Protein 5TVI (pdb70)

Radius of gyration: 15.13 Å; Cα contacts (8 Å, |Δi|>4): 299; chains: 2; bounding box: 42×32×33 Å

Sequence (182 aa):
VTCGQVDANLAPCVPFLTQGGEPGAACCSGVKTLNGNAQSPDDRKTACNCIKAAANRYPNLKDDAAQSLPSKCGISLNVPISRTINCDTIAVTCGQVDANLAPCVPFLTQGGEPGAACCSGVKTLNGNAQSPDDRKTACNCIKAAANRYPNLKDDAAQSLPSKCGISLNVPISRTI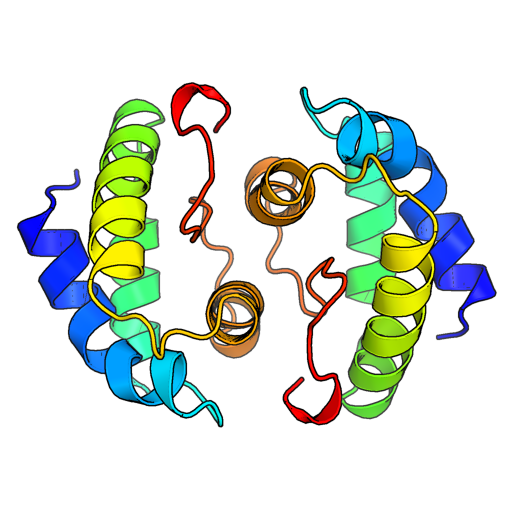NCDTIS

Nearest PDB structures (foldseek):
  5tvi-assembly1_V  TM=1.011E+00  e=2.498E-16  Solanum melongena
  6iwm-assembly1_A  TM=9.828E-01  e=3.943E-14  Solanum melongena
  7ksb-assembly1_A  TM=9.740E-01  e=1.309E-09  Actinidia chinensis var. chinensis
  2alg-assembly2_B  TM=9.467E-01  e=3.278E-08  Prunus persica
  6frr-assembly1_A  TM=9.372E-01  e=3.095E-08  Artemisia vulgaris

Foldseek 3Di:
DALVLLCVLQVQQVCCQQPNDARDDSNLRSQVVLQVQCPDLVSQLNSLVSLLVVQVVDPRGDVVSQVCHCVRSVHDRSHGRDNDDDSVVD/DDALVLLCVLCVQVVCCQQPNDARDPSNLVSQVVLQVQQDDLVSQLNSQVSLLVVQVPDPSGDLVSQVCHQVSSVHDRQHHRDVDDDSVPGD

B-factor: mean 32.96, std 12.72, range [12.63, 85.88]

Secondary structure (DSSP, 8-state):
--HHHHHHHHGGGHHHHHH-S---HHHHHHHHHHHHH--SHHHHHHHHHHHHHHHTT-TT--HHHHHHHHHHHT---SS---SS--GGG-/---HHHHHHHHGGGHHHHHH-S---HHHHHHHHHHHHH--SHHHHHHHHHHHHHHHHT-TT--HHHHHHHHHHHT---SS---SS--GGG--

Solvent-accessible surface area: 7953 Å² total; per-residue (Å²): 55,77,61,50,100,1,43,70,22,10,56,53,0,44,73,7,10,32,140,27,54,106,16,40,90,65,1,19,63,10,0,113,66,2,25,53,69,2,86,39,91,96,42,66,89,52,0,0,76,4,2,58,56,13,4,86,126,63,137,42,13,96,52,41,7,4,18,3,0,28,25,33,14,56,18,28,6,40,0,6,9,6,68,102,1,84,5,117,48,26,88,13,78,65,49,70,0,42,69,30,12,53,56,0,56,76,9,10,24,144,14,44,122,18,43,92,62,1,26,69,5,0,130,57,1,29,42,34,0,133,42,77,103,25,37,78,56,0,1,78,5,2,54,58,16,5,86,120,94,120,87,25,70,48,20,7,2,27,2,0,21,18,58,28,64,13,50,7,40,3,6,10,4,80,99,0,76,5,113,67,11,60

Structure (mmCIF, N/CA/C/O backbone):
data_5TVI
#
_entry.id   5TVI
#
_cell.length_a   87.480
_cell.length_b   87.480
_cell.length_c   49.670
_cell.angle_alpha   90.00
_cell.angle_beta   90.00
_cell.angle_gamma   120.00
#
_symmetry.space_group_name_H-M   'P 61'
#
loop_
_entity.id
_entity.type
_entity.pdbx_description
1 polymer 'non specific lipid transfer protein'
2 non-polymer GLYCEROL
3 non-polymer 'MYRISTIC ACID'
4 non-polymer octacosan-1-ol
5 water water
#
loop_
_atom_site.group_PDB
_atom_site.id
_atom_site.type_symbol
_atom_site.label_atom_id
_atom_site.label_alt_id
_atom_site.label_comp_id
_atom_site.label_asym_id
_atom_site.label_entity_id
_atom_site.label_seq_id
_atom_site.pdbx_PDB_ins_code
_atom_site.Cartn_x
_atom_site.Cartn_y
_atom_site.Cartn_z
_atom_site.occupancy
_atom_site.B_iso_or_equiv
_atom_site.auth_seq_id
_atom_site.auth_comp_id
_atom_site.auth_asym_id
_atom_site.auth_atom_id
_atom_site.pdbx_PDB_model_num
ATOM 1 N N . VAL A 1 2 ? 83.788 46.003 0.258 1.00 39.87 2 VAL V N 1
ATOM 2 C CA . VAL A 1 2 ? 83.973 44.822 -0.580 1.00 37.63 2 VAL V CA 1
ATOM 3 C C . VAL A 1 2 ? 82.665 44.040 -0.693 1.00 31.95 2 VAL V C 1
ATOM 4 O O . VAL A 1 2 ? 82.015 43.784 0.317 1.00 36.41 2 VAL V O 1
ATOM 8 N N . THR A 1 3 ? 82.275 43.698 -1.918 1.00 29.56 3 THR V N 1
ATOM 9 C CA . THR A 1 3 ? 81.178 42.754 -2.155 1.00 26.51 3 THR V CA 1
ATOM 10 C C . THR A 1 3 ? 81.666 41.681 -3.117 1.00 26.63 3 THR V C 1
ATOM 11 O O . THR A 1 3 ? 82.667 41.879 -3.818 1.00 21.70 3 THR V O 1
ATOM 15 N N . CYS A 1 4 ? 80.970 40.547 -3.180 1.00 21.66 4 CYS V N 1
ATOM 16 C CA . CYS A 1 4 ? 81.397 39.487 -4.097 1.00 20.69 4 CYS V CA 1
ATOM 17 C C . CYS A 1 4 ? 81.257 39.941 -5.542 1.00 22.12 4 CYS V C 1
ATOM 18 O O . CYS A 1 4 ? 82.031 39.514 -6.405 1.00 21.51 4 CYS V O 1
ATOM 21 N N . GLY A 1 5 ? 80.275 40.799 -5.824 1.00 22.99 5 GLY V N 1
ATOM 22 C CA . GLY A 1 5 ? 80.112 41.317 -7.181 1.00 23.03 5 GLY V CA 1
ATOM 23 C C . GLY A 1 5 ? 81.321 42.129 -7.623 1.00 26.12 5 GLY V C 1
ATOM 24 O O . GLY A 1 5 ? 81.815 41.999 -8.767 1.00 28.75 5 GLY V O 1
ATOM 25 N N . GLN A 1 6 ? 81.826 42.959 -6.719 1.00 22.27 6 GLN V N 1
ATOM 26 C CA . GLN A 1 6 ? 83.048 43.720 -7.014 1.00 29.80 6 GLN V CA 1
ATOM 27 C C . GLN A 1 6 ? 84.292 42.816 -7.173 1.00 29.01 6 GLN V C 1
ATOM 28 O O . GLN A 1 6 ? 85.165 43.067 -8.021 1.00 25.84 6 GLN V O 1
ATOM 34 N N . VAL A 1 7 ? 84.367 41.760 -6.369 1.00 24.82 7 VAL V N 1
ATOM 35 C CA . VAL A 1 7 ? 85.449 40.797 -6.508 1.00 25.11 7 VAL V CA 1
ATOM 36 C C . VAL A 1 7 ? 85.363 40.112 -7.861 1.00 22.74 7 VAL V C 1
ATOM 37 O O . VAL A 1 7 ? 86.376 39.939 -8.561 1.00 25.25 7 VAL V O 1
ATOM 41 N N . ASP A 1 8 ? 84.149 39.732 -8.257 1.00 19.44 8 ASP V N 1
ATOM 42 C CA . ASP A 1 8 ? 83.959 39.080 -9.549 1.00 22.66 8 ASP V CA 1
ATOM 43 C C . ASP A 1 8 ? 84.366 39.984 -10.699 1.00 26.25 8 ASP V C 1
ATOM 44 O O . ASP A 1 8 ? 84.978 39.524 -11.689 1.00 26.41 8 ASP V O 1
ATOM 49 N N . ALA A 1 9 ? 84.017 41.264 -10.570 1.00 25.15 9 ALA V N 1
ATOM 50 C CA . ALA A 1 9 ? 84.342 42.244 -11.606 1.00 27.98 9 ALA V CA 1
ATOM 51 C C . ALA A 1 9 ? 85.854 42.436 -11.714 1.00 30.42 9 ALA V C 1
ATOM 52 O O . ALA A 1 9 ? 86.410 42.503 -12.830 1.00 26.51 9 ALA V O 1
ATOM 54 N N . ASN A 1 10 ? 86.518 42.518 -10.560 1.00 28.97 10 ASN V N 1
ATOM 55 C CA . ASN A 1 10 ? 87.973 42.696 -10.517 1.00 30.94 10 ASN V CA 1
ATOM 56 C C . ASN A 1 10 ? 88.711 41.495 -11.094 1.00 33.50 10 ASN V C 1
ATOM 57 O O . ASN A 1 10 ? 89.721 41.629 -11.804 1.00 30.81 10 ASN V O 1
ATOM 62 N N . LEU A 1 11 ? 88.217 40.302 -10.785 1.00 26.10 11 LEU V N 1
ATOM 63 C CA . LEU A 1 11 ? 88.934 39.090 -11.160 1.00 29.08 11 LEU V CA 1
ATOM 64 C C . LEU A 1 11 ? 88.528 38.503 -12.511 1.00 28.42 11 LEU V C 1
ATOM 65 O O . LEU A 1 11 ? 89.197 37.606 -13.016 1.00 24.68 11 LEU V O 1
ATOM 70 N N . ALA A 1 12 ? 87.449 39.018 -13.102 1.00 24.96 12 ALA V N 1
ATOM 71 C CA . ALA A 1 12 ? 86.983 38.516 -14.396 1.00 25.59 12 ALA V CA 1
ATOM 72 C C . ALA A 1 12 ? 88.078 38.412 -15.480 1.00 25.46 12 ALA V C 1
ATOM 73 O O . ALA A 1 12 ? 88.185 37.384 -16.160 1.00 25.35 12 ALA V O 1
ATOM 75 N N . PRO A 1 13 ? 88.891 39.473 -15.656 1.00 26.66 13 PRO V N 1
ATOM 76 C CA . PRO A 1 13 ? 89.908 39.331 -16.708 1.00 28.50 13 PRO V CA 1
ATOM 77 C C . PRO A 1 13 ? 91.006 38.316 -16.352 1.00 28.75 13 PRO V C 1
ATOM 78 O O . PRO A 1 13 ? 91.828 38.009 -17.215 1.00 26.61 13 PRO V O 1
ATOM 82 N N . CYS A 1 14 ? 91.020 37.807 -15.119 1.00 26.18 14 CYS V N 1
ATOM 83 C CA . CYS A 1 14 ? 92.003 36.797 -14.718 1.00 24.84 14 CYS V CA 1
ATOM 84 C C . CYS A 1 14 ? 91.541 35.384 -15.044 1.00 25.42 14 CYS V C 1
ATOM 85 O O . CYS A 1 14 ? 92.324 34.443 -14.979 1.00 26.11 14 CYS V O 1
ATOM 88 N N . VAL A 1 15 ? 90.263 35.226 -15.382 1.00 25.12 15 VAL V N 1
ATOM 89 C CA . VAL A 1 15 ? 89.712 33.882 -15.608 1.00 26.25 15 VAL V CA 1
ATOM 90 C C . VAL A 1 15 ? 90.459 33.034 -16.677 1.00 26.91 15 VAL V C 1
ATOM 91 O O . VAL A 1 15 ? 90.692 31.829 -16.472 1.00 30.77 15 VAL V O 1
ATOM 95 N N . PRO A 1 16 ? 90.849 33.642 -17.814 1.00 30.29 16 PRO V N 1
ATOM 96 C CA . PRO A 1 16 ? 91.595 32.803 -18.771 1.00 32.32 16 PRO V CA 1
ATOM 97 C C . PRO A 1 16 ? 92.933 32.312 -18.208 1.00 29.03 16 PRO V C 1
ATOM 98 O O . PRO A 1 16 ? 93.260 31.130 -18.338 1.00 30.51 16 PRO V O 1
ATOM 102 N N . PHE A 1 17 ? 93.672 33.194 -17.553 1.00 26.18 17 PHE V N 1
ATOM 103 C CA . PHE A 1 17 ? 94.942 32.790 -16.939 1.00 25.98 17 PHE V CA 1
ATOM 104 C C . PHE A 1 17 ? 94.713 31.756 -15.854 1.00 30.20 17 PHE V C 1
ATOM 105 O O . PHE A 1 17 ? 95.426 30.756 -15.770 1.00 26.98 17 PHE V O 1
ATOM 113 N N . LEU A 1 18 ? 93.707 31.998 -15.018 1.00 29.62 18 LEU V N 1
ATOM 114 C CA . LEU A 1 18 ? 93.419 31.085 -13.915 1.00 33.27 18 LEU V CA 1
ATOM 115 C C . LEU A 1 18 ? 92.921 29.717 -14.401 1.00 35.00 18 LEU V C 1
ATOM 116 O O . LEU A 1 18 ? 93.073 28.709 -13.703 1.00 36.53 18 LEU V O 1
ATOM 121 N N . THR A 1 19 ? 92.344 29.672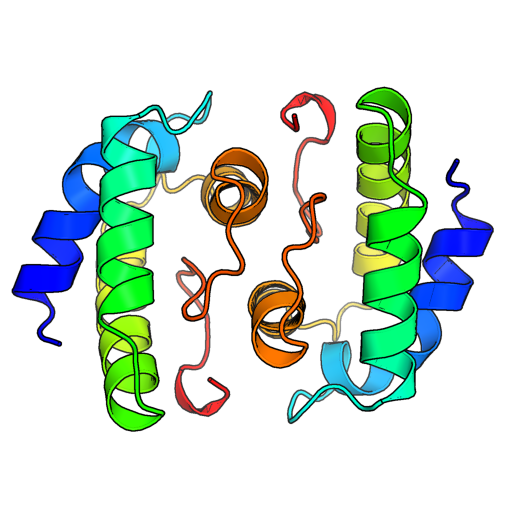 -15.598 1.00 35.42 19 THR V N 1
ATOM 122 C CA . THR A 1 19 ? 91.836 28.407 -16.114 1.00 41.37 19 THR V CA 1
ATOM 123 C C . THR A 1 19 ? 92.715 27.769 -17.201 1.00 51.14 19 THR V C 1
ATOM 124 O O . THR A 1 19 ? 92.603 26.570 -17.469 1.00 55.23 19 THR V O 1
ATOM 128 N N . GLN A 1 20 ? 93.592 28.556 -17.818 1.00 47.18 20 GLN V N 1
ATOM 129 C CA . GLN A 1 20 ? 94.399 28.044 -18.923 1.00 48.78 20 GLN V CA 1
ATOM 130 C C . GLN A 1 20 ? 95.912 28.191 -18.713 1.00 49.74 20 GLN V C 1
ATOM 131 O O . GLN A 1 20 ? 96.700 27.730 -19.541 1.00 46.79 20 GLN V O 1
ATOM 137 N N . GLY A 1 21 ? 96.318 28.830 -17.618 1.00 46.29 21 GLY V N 1
ATOM 138 C CA . GLY A 1 21 ? 97.726 29.117 -17.387 1.00 38.72 21 GLY V CA 1
ATOM 139 C C . GLY A 1 21 ? 98.265 30.179 -18.331 1.00 35.50 21 GLY V C 1
ATOM 140 O O . GLY A 1 21 ? 97.497 30.888 -18.977 1.00 30.83 21 GLY V O 1
ATOM 141 N N . GLY A 1 22 ? 99.588 30.292 -18.425 1.00 30.35 22 GLY V N 1
ATOM 142 C CA . GLY A 1 22 ? 100.185 31.315 -19.265 1.00 31.83 22 GLY V CA 1
ATOM 143 C C . GLY A 1 22 ? 100.662 32.460 -18.400 1.00 26.09 22 GLY V C 1
ATOM 144 O O . GLY A 1 22 ? 101.308 32.233 -17.390 1.00 25.41 22 GLY V O 1
ATOM 145 N N . GLU A 1 23 ? 100.306 33.685 -18.775 1.00 23.62 23 GLU V N 1
ATOM 146 C CA . GLU A 1 23 ? 100.578 34.851 -17.941 1.00 19.18 23 GLU V CA 1
ATOM 147 C C . GLU A 1 23 ? 99.265 35.586 -17.650 1.00 19.16 23 GLU V C 1
ATOM 148 O O . GLU A 1 23 ? 98.310 35.508 -18.419 1.00 23.29 23 GLU V O 1
ATOM 154 N N . PRO A 1 24 ? 99.235 36.350 -16.555 1.00 21.27 24 PRO V N 1
ATOM 155 C CA . PRO A 1 24 ? 97.956 36.985 -16.192 1.00 21.23 24 PRO V CA 1
ATOM 156 C C . PRO A 1 24 ? 97.533 38.060 -17.196 1.00 29.30 24 PRO V C 1
ATOM 157 O O . PRO A 1 24 ? 96.351 38.164 -17.569 1.00 28.70 24 PRO V O 1
ATOM 161 N N . GLY A 1 25 ? 98.495 38.860 -17.632 1.00 24.58 25 GLY V N 1
ATOM 162 C CA . GLY A 1 25 ? 98.183 39.983 -18.505 1.00 24.20 25 GLY V CA 1
ATOM 163 C C . GLY A 1 25 ? 97.852 41.240 -17.706 1.00 29.32 25 GLY V C 1
ATOM 164 O O . GLY A 1 25 ? 97.539 41.181 -16.499 1.00 26.50 25 GLY V O 1
ATOM 165 N N . ALA A 1 26 ? 97.900 42.373 -18.399 1.00 29.07 26 ALA V N 1
ATOM 166 C CA . ALA A 1 26 ? 97.734 43.697 -17.810 1.00 33.67 26 ALA V CA 1
ATOM 167 C C . ALA A 1 26 ? 96.383 43.889 -17.116 1.00 27.55 26 ALA V C 1
ATOM 168 O O . ALA A 1 26 ? 96.320 44.415 -16.008 1.00 25.16 26 ALA V O 1
ATOM 170 N N . ALA A 1 27 ? 95.314 43.477 -17.786 1.00 25.41 27 ALA V N 1
ATOM 171 C CA . ALA A 1 27 ? 93.968 43.689 -17.281 1.00 30.13 27 ALA V CA 1
ATOM 172 C C . ALA A 1 27 ? 93.755 42.883 -16.008 1.00 28.32 27 ALA V C 1
ATOM 173 O O . ALA A 1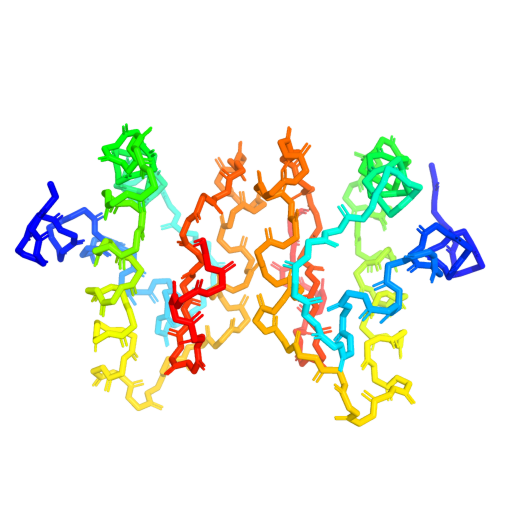 27 ? 93.177 43.375 -15.038 1.00 27.44 27 ALA V O 1
ATOM 175 N N . CYS A 1 28 ? 94.211 41.636 -16.013 1.00 23.85 28 CYS V N 1
ATOM 176 C CA . CYS A 1 28 ? 94.123 40.811 -14.804 1.00 27.63 28 CYS V CA 1
ATOM 177 C C . CYS A 1 28 ? 94.931 41.416 -13.641 1.00 25.92 28 CYS V C 1
ATOM 178 O O . CYS A 1 28 ? 94.432 41.552 -12.536 1.00 23.37 28 CYS V O 1
ATOM 181 N N . CYS A 1 29 ? 96.181 41.792 -13.889 1.00 20.22 29 CYS V N 1
ATOM 182 C CA . CYS A 1 29 ? 97.006 42.372 -12.830 1.00 17.42 29 CYS V CA 1
ATOM 183 C C . CYS A 1 29 ? 96.380 43.647 -12.270 1.00 23.75 29 CYS V C 1
ATOM 184 O O . CYS A 1 29 ? 96.424 43.911 -11.063 1.00 24.59 29 CYS V O 1
ATOM 187 N N . SER A 1 30 ? 95.815 44.445 -13.159 1.00 24.82 30 SER V N 1
ATOM 188 C CA . SER A 1 30 ? 95.111 45.652 -12.734 1.00 29.31 30 SER V CA 1
ATOM 189 C C . SER A 1 30 ? 93.911 45.305 -11.844 1.00 23.93 30 SER V C 1
ATOM 190 O O . SER A 1 30 ? 93.677 45.949 -10.799 1.00 22.64 30 SER V O 1
ATOM 193 N N . GLY A 1 31 ? 93.161 44.285 -12.257 1.00 24.71 31 GLY V N 1
ATOM 194 C CA . GLY A 1 31 ? 92.007 43.844 -11.493 1.00 23.15 31 GLY V CA 1
ATOM 195 C C . GLY A 1 31 ? 92.405 43.401 -10.099 1.00 26.77 31 GLY V C 1
ATOM 196 O O . GLY A 1 31 ? 91.750 43.749 -9.095 1.00 25.49 31 GLY V O 1
ATOM 197 N N . VAL A 1 32 ? 93.499 42.643 -10.022 1.00 24.02 32 VAL V N 1
ATOM 198 C CA . VAL A 1 32 ? 93.935 42.146 -8.730 1.00 24.78 32 VAL V CA 1
ATOM 199 C C . VAL A 1 32 ? 94.470 43.277 -7.862 1.00 24.99 32 VAL V C 1
ATOM 200 O O . VAL A 1 32 ? 94.241 43.290 -6.654 1.00 25.52 32 VAL V O 1
ATOM 204 N N . LYS A 1 33 ? 95.171 44.237 -8.456 1.00 23.81 33 LYS V N 1
ATOM 205 C CA . LYS A 1 33 ? 95.652 45.358 -7.647 1.00 22.62 33 LYS V CA 1
ATOM 206 C C . LYS A 1 33 ? 94.486 46.182 -7.083 1.00 26.75 33 LYS V C 1
ATOM 207 O O . LYS A 1 33 ? 94.578 46.721 -5.980 1.00 29.40 33 LYS V O 1
ATOM 213 N N . THR A 1 34 ? 93.413 46.312 -7.860 1.00 26.31 34 THR V N 1
ATOM 214 C CA . THR A 1 34 ? 92.225 47.023 -7.370 1.00 28.10 34 THR V CA 1
ATOM 215 C C . THR A 1 34 ? 91.615 46.276 -6.197 1.00 29.08 34 THR V C 1
ATOM 216 O O . THR A 1 34 ? 91.294 46.867 -5.154 1.00 31.27 34 THR V O 1
ATOM 220 N N . LEU A 1 35 ? 91.448 44.972 -6.373 1.00 27.51 35 LEU V N 1
ATOM 221 C CA . LEU A 1 35 ? 90.921 44.140 -5.295 1.00 28.83 35 LEU V CA 1
ATOM 222 C C . LEU A 1 35 ? 91.777 44.280 -4.034 1.00 30.77 35 LEU V C 1
ATOM 223 O O . LEU A 1 35 ? 91.280 44.490 -2.919 1.00 27.61 35 LEU V O 1
ATOM 228 N N . ASN A 1 36 ? 93.083 44.184 -4.230 1.00 26.69 36 ASN V N 1
ATOM 229 C CA . ASN A 1 36 ? 94.032 44.189 -3.127 1.00 33.77 36 ASN V CA 1
ATOM 230 C C . ASN A 1 36 ? 93.973 45.535 -2.426 1.00 35.14 36 ASN V C 1
ATOM 231 O O . ASN A 1 36 ? 94.121 45.624 -1.203 1.00 36.12 36 ASN V O 1
ATOM 236 N N . GLY A 1 37 ? 93.739 46.575 -3.223 1.00 34.69 37 GLY V N 1
ATOM 237 C CA . GLY A 1 37 ? 93.575 47.920 -2.721 1.00 43.13 37 GLY V CA 1
ATOM 238 C C . GLY A 1 37 ? 92.308 48.056 -1.902 1.00 51.24 37 GLY V C 1
ATOM 239 O O . GLY A 1 37 ? 92.285 48.782 -0.906 1.00 55.30 37 GLY V O 1
ATOM 240 N N . ASN A 1 38 ? 91.262 47.338 -2.313 1.00 51.64 38 ASN V N 1
ATOM 241 C CA . ASN A 1 38 ? 89.953 47.423 -1.667 1.00 49.38 38 ASN V CA 1
ATOM 242 C C . ASN A 1 38 ? 89.807 46.515 -0.457 1.00 52.06 38 ASN V C 1
ATOM 243 O O . ASN A 1 38 ? 88.815 46.600 0.264 1.00 61.26 38 ASN V O 1
ATOM 248 N N . ALA A 1 39 ? 90.775 45.631 -0.243 1.00 43.85 39 ALA V N 1
ATOM 249 C CA . ALA A 1 39 ? 90.753 44.769 0.927 1.00 45.16 39 ALA V CA 1
ATOM 250 C C . ALA A 1 39 ? 91.585 45.429 2.025 1.00 50.21 39 ALA V C 1
ATOM 251 O O . ALA A 1 39 ? 92.599 44.895 2.457 1.00 52.92 39 ALA V O 1
ATOM 253 N N . GLN A 1 40 ? 91.144 46.599 2.473 1.00 56.37 40 GLN V N 1
ATOM 254 C CA . GLN A 1 40 ? 91.975 47.451 3.322 1.00 60.47 40 GLN V CA 1
ATOM 255 C C . GLN A 1 40 ? 91.902 47.157 4.827 1.00 57.60 40 GLN V C 1
ATOM 256 O O . GLN A 1 40 ? 92.777 47.571 5.582 1.00 61.65 40 GLN V O 1
ATOM 258 N N . SER A 1 41 ? 90.864 46.453 5.261 1.00 48.26 41 SER V N 1
ATOM 259 C CA . SER A 1 41 ? 90.672 46.177 6.677 1.00 40.53 41 SER V CA 1
ATOM 260 C C . SER A 1 41 ? 90.637 44.664 6.862 1.00 39.47 41 SER V C 1
ATOM 261 O O . SER A 1 41 ? 90.513 43.936 5.880 1.00 38.27 41 SER V O 1
ATOM 264 N N . PRO A 1 42 ? 90.765 44.179 8.114 1.00 37.38 42 PRO V N 1
ATOM 265 C CA . PRO A 1 42 ? 90.635 42.736 8.344 1.00 28.21 42 PRO V CA 1
ATOM 266 C C . PRO A 1 42 ? 89.263 42.233 7.860 1.00 24.57 42 PRO V C 1
ATOM 267 O O . PRO A 1 42 ? 89.173 41.173 7.237 1.00 30.96 42 PRO V O 1
ATOM 271 N N . ASP A 1 43 ? 88.216 42.995 8.134 1.00 26.80 43 ASP V N 1
ATOM 272 C CA . ASP A 1 43 ? 86.866 42.629 7.666 1.00 26.29 43 ASP V CA 1
ATOM 273 C C . ASP A 1 43 ? 86.789 42.585 6.116 1.00 25.31 43 ASP V C 1
ATOM 274 O O . ASP A 1 43 ? 86.255 41.634 5.519 1.00 24.50 43 ASP V O 1
ATOM 279 N N . ASP A 1 44 ? 87.310 43.625 5.465 1.00 21.91 44 ASP V N 1
ATOM 280 C CA . ASP A 1 44 ? 87.322 43.654 4.000 1.00 24.02 44 ASP V CA 1
ATOM 281 C C . ASP A 1 44 ? 88.088 42.444 3.477 1.00 25.26 44 ASP V C 1
ATOM 282 O O . ASP A 1 44 ? 87.705 41.845 2.465 1.00 22.51 44 ASP V O 1
ATOM 287 N N . ARG A 1 45 ? 89.180 42.082 4.153 1.00 21.09 45 ARG V N 1
ATOM 288 C CA . ARG A 1 45 ? 90.017 40.976 3.661 1.00 27.68 45 ARG V CA 1
ATOM 289 C C . ARG A 1 45 ? 89.317 39.641 3.822 1.00 23.95 45 ARG V C 1
ATOM 290 O O . ARG A 1 45 ? 89.399 38.789 2.945 1.00 26.17 45 ARG V O 1
ATOM 298 N N . LYS A 1 46 ? 88.639 39.454 4.949 1.00 23.25 46 LYS V N 1
ATOM 299 C CA . LYS A 1 46 ? 87.927 38.205 5.219 1.00 22.55 46 LYS V CA 1
ATOM 300 C C . LYS A 1 46 ? 86.783 38.042 4.213 1.00 19.41 46 LYS V C 1
ATOM 301 O O . LYS A 1 46 ? 86.517 36.940 3.703 1.00 23.42 46 LYS V O 1
ATOM 307 N N . THR A 1 47 ? 86.116 39.162 3.949 1.00 21.15 47 THR V N 1
ATOM 308 C CA . THR A 1 47 ? 84.977 39.180 3.035 1.00 24.22 47 THR V CA 1
ATOM 309 C C . THR A 1 47 ? 85.472 38.852 1.621 1.00 23.57 47 THR V C 1
ATOM 310 O O . THR A 1 47 ? 84.951 37.930 0.958 1.00 20.81 47 THR V O 1
ATOM 314 N N . ALA A 1 48 ? 86.494 39.588 1.170 1.00 18.81 48 ALA V N 1
ATOM 315 C CA . ALA A 1 48 ? 87.081 39.323 -0.149 1.00 21.27 48 ALA V CA 1
ATOM 316 C C . ALA A 1 48 ? 87.546 37.882 -0.252 1.00 19.28 48 ALA V C 1
ATOM 317 O O . ALA A 1 48 ? 87.345 37.240 -1.275 1.00 22.83 48 ALA V O 1
ATOM 319 N N . CYS A 1 49 ? 88.184 37.381 0.794 1.00 17.37 49 CYS V N 1
ATOM 320 C CA . CYS A 1 49 ? 88.674 35.997 0.795 1.00 19.12 49 CYS V CA 1
ATOM 321 C C . CYS A 1 49 ? 87.512 35.039 0.516 1.00 21.12 49 CYS V C 1
ATOM 322 O O . CYS A 1 49 ? 87.618 34.144 -0.335 1.00 20.08 49 CYS V O 1
ATOM 325 N N . ASN A 1 50 ? 86.396 35.234 1.216 1.00 17.37 50 ASN V N 1
ATOM 326 C CA . ASN A 1 50 ? 85.280 34.316 1.014 1.00 16.49 50 ASN V CA 1
ATOM 327 C C . ASN A 1 50 ? 84.675 34.402 -0.391 1.00 19.84 50 ASN V C 1
ATOM 328 O O . ASN A 1 50 ? 84.276 33.378 -0.994 1.00 20.00 50 ASN V O 1
ATOM 333 N N . CYS A 1 51 ? 84.627 35.616 -0.927 1.00 16.44 51 CYS V N 1
ATOM 334 C CA . CYS A 1 51 ? 84.112 35.787 -2.281 1.00 19.27 51 CYS V CA 1
ATOM 335 C C . CYS A 1 51 ? 85.068 35.164 -3.307 1.00 20.89 51 CYS V C 1
ATOM 336 O O . CYS A 1 51 ? 84.642 34.594 -4.317 1.00 18.51 51 CYS V O 1
ATOM 339 N N . ILE A 1 52 ? 86.368 35.290 -3.063 1.00 18.95 52 ILE V N 1
ATOM 340 C CA . ILE A 1 52 ? 87.365 34.733 -3.999 1.00 19.26 52 ILE V CA 1
ATOM 341 C C . ILE A 1 52 ? 87.327 33.213 -3.974 1.00 19.44 52 ILE V C 1
ATOM 342 O O . ILE A 1 52 ? 87.433 32.552 -4.999 1.00 20.84 52 ILE V O 1
ATOM 347 N N . LYS A 1 53 ? 87.145 32.660 -2.788 1.00 18.03 53 LYS V N 1
ATOM 348 C CA . LYS A 1 53 ? 87.020 31.210 -2.636 1.00 21.39 53 LYS V CA 1
ATOM 349 C C . LYS A 1 53 ? 85.788 30.681 -3.392 1.00 22.36 53 LYS V C 1
ATOM 350 O O . LYS A 1 53 ? 85.860 29.648 -4.085 1.00 21.76 53 LYS V O 1
ATOM 356 N N . ALA A 1 54 ? 84.656 31.380 -3.251 1.00 23.45 54 ALA V N 1
ATOM 357 C CA . ALA A 1 54 ? 83.468 31.058 -4.063 1.00 23.37 54 ALA V CA 1
ATOM 358 C C . ALA A 1 54 ? 83.796 31.054 -5.581 1.00 21.76 54 ALA V C 1
ATOM 359 O O . ALA A 1 54 ? 83.535 30.069 -6.351 1.00 24.13 54 ALA V O 1
ATOM 361 N N . ALA A 1 55 ? 84.414 32.155 -6.009 1.00 20.04 55 ALA V N 1
ATOM 362 C CA . ALA A 1 55 ? 84.767 32.290 -7.423 1.00 20.42 55 ALA V CA 1
ATOM 363 C C . ALA A 1 55 ? 85.689 31.157 -7.877 1.00 25.00 55 ALA V C 1
ATOM 364 O O . ALA A 1 55 ? 85.524 30.603 -8.982 1.00 23.08 55 ALA V O 1
ATOM 366 N N . ALA A 1 56 ? 86.666 30.817 -7.038 1.00 24.37 56 ALA V N 1
ATOM 367 C CA . ALA A 1 56 ? 87.654 29.801 -7.408 1.00 26.86 56 ALA V CA 1
ATOM 368 C C . ALA A 1 56 ? 86.936 28.466 -7.553 1.00 30.39 56 ALA V C 1
ATOM 369 O O . ALA A 1 56 ? 87.309 27.635 -8.386 1.00 27.14 56 ALA V O 1
ATOM 371 N N . ASN A 1 57 ? 85.889 28.268 -6.757 1.00 25.17 57 ASN V N 1
ATOM 372 C CA . ASN A 1 57 ? 85.179 26.987 -6.800 1.00 26.02 57 ASN V CA 1
ATOM 373 C C . ASN A 1 57 ? 84.159 26.878 -7.938 1.00 26.90 57 ASN V C 1
ATOM 374 O O . ASN A 1 57 ? 83.486 25.853 -8.078 1.00 33.38 57 ASN V O 1
ATOM 379 N N . ARG A 1 58 ? 84.014 27.938 -8.726 1.00 22.05 58 ARG V N 1
ATOM 380 C CA . ARG A 1 58 ? 83.242 27.805 -9.971 1.00 26.32 58 ARG V CA 1
ATOM 381 C C . ARG A 1 58 ? 83.881 26.888 -11.044 1.00 40.12 58 ARG V C 1
ATOM 382 O O . ARG A 1 58 ? 83.171 26.259 -11.831 1.00 41.50 58 ARG V O 1
ATOM 390 N N . TYR A 1 59 ? 85.211 26.842 -11.092 1.00 34.68 59 TYR V N 1
ATOM 391 C CA . TYR A 1 59 ? 85.924 26.240 -12.229 1.00 42.02 59 TYR V CA 1
ATOM 392 C C . TYR A 1 59 ? 86.568 24.904 -11.899 1.00 47.51 59 TYR V C 1
ATOM 393 O O . TYR A 1 59 ? 87.571 24.852 -11.179 1.00 44.11 59 TYR V O 1
ATOM 402 N N . PRO A 1 60 ? 85.993 23.815 -12.439 1.00 60.75 60 PRO V N 1
ATOM 403 C CA . PRO A 1 60 ? 86.544 22.470 -12.252 1.00 64.22 60 PRO V CA 1
ATOM 404 C C . PRO A 1 60 ? 87.933 22.391 -12.861 1.00 61.77 60 PRO V C 1
ATOM 405 O O . PRO A 1 60 ? 88.749 21.567 -12.451 1.00 64.99 60 PRO V O 1
ATOM 409 N N . ASN A 1 61 ? 88.198 23.262 -13.827 1.00 57.06 61 ASN V N 1
ATOM 410 C CA . ASN A 1 61 ? 89.493 23.298 -14.478 1.00 55.83 61 ASN V CA 1
ATOM 411 C C . ASN A 1 61 ? 90.420 24.383 -13.957 1.00 51.35 61 ASN V C 1
ATOM 412 O O . ASN A 1 61 ? 91.347 24.775 -14.662 1.00 48.12 61 ASN V O 1
ATOM 413 N N . LEU A 1 62 ? 90.177 24.877 -12.741 1.00 46.93 62 LEU V N 1
ATOM 414 C CA . LEU A 1 62 ? 91.051 25.894 -12.165 1.00 44.86 62 LEU V CA 1
ATOM 415 C C . LEU A 1 62 ? 92.480 25.375 -12.090 1.00 39.34 62 LEU V C 1
ATOM 416 O O . LEU A 1 62 ? 92.703 24.241 -11.676 1.00 41.34 62 LEU V O 1
ATOM 421 N N . LYS A 1 63 ? 93.440 26.205 -12.492 1.00 37.39 63 LYS V N 1
ATOM 422 C CA . LYS A 1 63 ? 94.854 25.851 -12.391 1.00 36.09 63 LYS V CA 1
ATOM 423 C C . LYS A 1 63 ? 95.388 26.441 -11.090 1.00 36.22 63 LYS V C 1
ATOM 424 O O . LYS A 1 63 ? 95.650 27.646 -11.002 1.00 33.69 63 LYS V O 1
ATOM 430 N N . ASP A 1 64 ? 95.515 25.603 -10.067 1.00 41.19 64 ASP V N 1
ATOM 431 C CA . ASP A 1 64 ? 95.956 26.084 -8.761 1.00 44.18 64 ASP V CA 1
ATOM 432 C C . ASP A 1 64 ? 97.327 26.744 -8.830 1.00 38.73 64 ASP V C 1
ATOM 433 O O . ASP A 1 64 ? 97.597 27.679 -8.083 1.00 37.86 64 ASP V O 1
ATOM 438 N N . ASP A 1 65 ? 98.184 26.275 -9.727 1.00 37.41 65 ASP V N 1
ATOM 439 C CA . ASP A 1 65 ? 99.501 26.891 -9.825 1.00 43.68 65 ASP V CA 1
ATOM 440 C C . ASP A 1 65 ? 99.473 28.244 -10.541 1.00 33.01 65 ASP V C 1
ATOM 441 O O . ASP A 1 65 ? 100.334 29.084 -10.289 1.00 28.03 65 ASP V O 1
ATOM 446 N N . ALA A 1 66 ? 98.470 28.478 -11.390 1.00 28.92 66 ALA V N 1
ATOM 447 C CA . ALA A 1 66 ? 98.261 29.825 -11.921 1.00 27.73 66 ALA V CA 1
ATOM 448 C C . ALA A 1 66 ? 97.894 30.718 -10.749 1.00 23.56 66 ALA V C 1
ATOM 449 O O . ALA A 1 66 ? 98.463 31.813 -10.559 1.00 21.05 66 ALA V O 1
ATOM 451 N N . ALA A 1 67 ? 96.922 30.255 -9.969 1.00 23.39 67 ALA V N 1
ATOM 452 C CA . ALA A 1 67 ? 96.463 31.008 -8.804 1.00 25.06 67 ALA V CA 1
ATOM 453 C C . ALA A 1 67 ? 97.624 31.334 -7.886 1.00 20.62 67 ALA V C 1
ATOM 454 O O . ALA A 1 67 ? 97.717 32.436 -7.350 1.00 22.49 67 ALA V O 1
ATOM 456 N N . GLN A 1 68 ? 98.522 30.368 -7.720 1.00 18.71 68 GLN V N 1
ATOM 457 C CA . GLN A 1 68 ? 99.655 30.519 -6.813 1.00 20.85 68 GLN V CA 1
ATOM 458 C C . GLN A 1 68 ? 100.749 31.423 -7.383 1.00 18.13 68 GLN V C 1
ATOM 459 O O . GLN A 1 68 ? 101.539 32.017 -6.644 1.00 19.26 68 GLN V O 1
ATOM 465 N N . SER A 1 69 ? 100.802 31.527 -8.696 1.00 17.97 69 SER V N 1
ATOM 466 C CA . SER A 1 69 ? 101.859 32.344 -9.307 1.00 17.94 69 SER V CA 1
ATOM 467 C C . SER A 1 69 ? 101.372 33.787 -9.590 1.00 21.59 69 SER V C 1
ATOM 468 O O . SER A 1 69 ? 102.168 34.676 -9.932 1.00 18.30 69 SER V O 1
ATOM 471 N N . LEU A 1 70 ? 100.074 34.033 -9.418 1.00 17.24 70 LEU V N 1
ATOM 472 C CA . LEU A 1 70 ? 99.540 35.348 -9.771 1.00 21.89 70 LEU V CA 1
ATOM 473 C C . LEU A 1 70 ? 100.211 36.533 -9.033 1.00 24.43 70 LEU V C 1
ATOM 474 O O . LEU A 1 70 ? 100.556 37.537 -9.681 1.00 20.30 70 LEU V O 1
ATOM 479 N N . PRO A 1 71 ? 100.411 36.428 -7.698 1.00 25.54 71 PRO V N 1
ATOM 480 C CA . PRO A 1 71 ? 101.025 37.598 -7.045 1.00 27.72 71 PRO V CA 1
ATOM 481 C C . PRO A 1 71 ? 102.444 37.928 -7.543 1.00 20.34 71 PRO V C 1
ATOM 482 O O . PRO A 1 71 ? 102.753 39.107 -7.752 1.00 26.83 71 PRO V O 1
ATOM 486 N N . SER A 1 72 ? 103.290 36.921 -7.720 1.00 17.91 72 SER V N 1
ATOM 487 C CA . SER A 1 72 ? 104.640 37.193 -8.196 1.00 17.42 72 SER V CA 1
ATOM 488 C C . SER A 1 72 ? 104.621 37.729 -9.625 1.00 19.51 72 SER V C 1
ATOM 489 O O . SER A 1 72 ? 105.401 38.616 -9.958 1.00 21.59 72 SER V O 1
ATOM 492 N N . LYS A 1 73 ? 103.739 37.194 -10.466 1.00 16.92 73 LYS V N 1
ATOM 493 C CA . LYS A 1 73 ? 103.684 37.635 -11.867 1.00 19.44 73 LYS V CA 1
ATOM 494 C C . LYS A 1 73 ? 103.105 39.046 -12.004 1.00 23.56 73 LYS V C 1
ATOM 495 O O . LYS A 1 73 ? 103.424 39.769 -12.957 1.00 22.53 73 LYS V O 1
ATOM 501 N N . CYS A 1 74 ? 102.244 39.431 -11.068 1.00 20.57 74 CYS V N 1
ATOM 502 C CA . CYS A 1 74 ? 101.712 40.785 -11.058 1.00 19.81 74 CYS V CA 1
ATOM 503 C C . CYS A 1 74 ? 102.557 41.769 -10.221 1.00 23.16 74 CYS V C 1
ATOM 504 O O . CYS A 1 74 ? 102.314 42.969 -10.249 1.00 38.52 74 CYS V O 1
ATOM 507 N N . GLY A 1 75 ? 103.521 41.263 -9.460 1.00 21.51 75 GLY V N 1
ATOM 508 C CA . GLY A 1 75 ? 104.388 42.102 -8.646 1.00 27.92 75 GLY V CA 1
ATOM 509 C C . GLY A 1 75 ? 103.740 42.652 -7.385 1.00 35.51 75 GLY V C 1
ATOM 510 O O . GLY A 1 75 ? 104.092 43.749 -6.922 1.00 32.25 75 GLY V O 1
ATOM 511 N N . ILE A 1 76 ? 102.800 41.899 -6.813 1.00 26.63 76 ILE V N 1
ATOM 512 C CA . ILE A 1 76 ? 102.084 42.386 -5.630 1.00 28.35 76 ILE V CA 1
ATO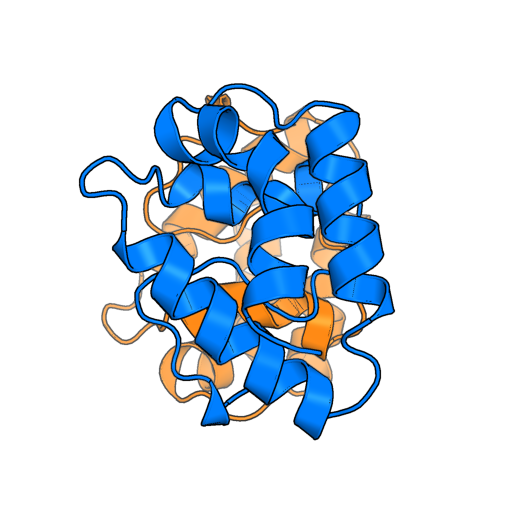M 513 C C . ILE A 1 76 ? 102.160 41.443 -4.436 1.00 30.43 76 ILE V C 1
ATOM 514 O O . ILE A 1 76 ? 102.474 40.241 -4.568 1.00 26.81 76 ILE V O 1
ATOM 519 N N . SER A 1 77 ? 101.905 42.007 -3.256 1.00 25.52 77 SER V N 1
ATOM 520 C CA . SER A 1 77 ? 101.786 41.202 -2.052 1.00 31.03 77 SER V CA 1
ATOM 521 C C . SER A 1 77 ? 100.294 40.978 -1.836 1.00 30.92 77 SER V C 1
ATOM 522 O O . SER A 1 77 ? 99.619 41.858 -1.322 1.00 32.22 77 SER V O 1
ATOM 525 N N . LEU A 1 78 ? 99.777 39.818 -2.228 1.00 26.95 78 LEU V N 1
ATOM 526 C CA . LEU A 1 78 ? 98.323 39.654 -2.300 1.00 24.55 78 LEU V CA 1
ATOM 527 C C . LEU A 1 78 ? 97.702 39.350 -0.949 1.00 28.64 78 LEU V C 1
ATOM 528 O O . LEU A 1 78 ? 97.933 38.279 -0.381 1.00 30.02 78 LEU V O 1
ATOM 533 N N . ASN A 1 79 ? 96.915 40.291 -0.439 1.00 28.07 79 ASN V N 1
ATOM 534 C CA . ASN A 1 79 ? 96.324 40.143 0.898 1.00 39.03 79 ASN V CA 1
ATOM 535 C C . ASN A 1 79 ? 95.297 39.030 0.957 1.00 34.84 79 ASN V C 1
ATOM 536 O O . ASN A 1 79 ? 95.015 38.481 2.014 1.00 39.63 79 ASN V O 1
ATOM 541 N N . VAL A 1 80 ? 94.725 38.702 -0.192 1.00 31.91 80 VAL V N 1
ATOM 542 C CA . VAL A 1 80 ? 93.725 37.656 -0.256 1.00 31.55 80 VAL V CA 1
ATOM 543 C C . VAL A 1 80 ? 94.034 36.655 -1.379 1.00 31.37 80 VAL V C 1
ATOM 544 O O . VAL A 1 80 ? 93.708 36.882 -2.546 1.00 32.43 80 VAL V O 1
ATOM 548 N N . PRO A 1 81 ? 94.671 35.538 -1.014 1.00 27.65 81 PRO V N 1
ATOM 549 C CA . PRO A 1 81 ? 95.131 34.523 -1.971 1.00 30.12 81 PRO V CA 1
ATOM 550 C C . PRO A 1 81 ? 93.977 33.911 -2.743 1.00 30.95 81 PRO V C 1
ATOM 551 O O . PRO A 1 81 ? 92.872 33.840 -2.216 1.00 31.02 81 PRO V O 1
ATOM 555 N N . ILE A 1 82 ? 94.234 33.496 -3.975 1.00 27.23 82 ILE V N 1
ATOM 556 C CA . ILE A 1 82 ? 93.202 32.876 -4.791 1.00 26.83 82 ILE V CA 1
ATOM 557 C C . ILE A 1 82 ? 93.267 31.374 -4.541 1.00 25.04 82 ILE V C 1
ATOM 558 O O . ILE A 1 82 ? 94.207 30.711 -4.958 1.00 27.43 82 ILE V O 1
ATOM 563 N N . SER A 1 83 ? 92.289 30.848 -3.813 1.00 23.53 83 SER V N 1
ATOM 564 C CA . SER A 1 83 ? 92.311 29.443 -3.408 1.00 23.77 83 SER V CA 1
ATOM 565 C C . SER A 1 83 ? 90.909 28.856 -3.252 1.00 24.91 83 SER V C 1
ATOM 566 O O . SER A 1 83 ? 90.016 29.519 -2.747 1.00 24.65 83 SER V O 1
ATOM 569 N N . ARG A 1 84 ? 90.734 27.607 -3.660 1.00 26.12 84 ARG V N 1
ATOM 570 C CA . ARG A 1 84 ? 89.462 26.902 -3.447 1.00 31.61 84 ARG V CA 1
ATOM 571 C C . ARG A 1 84 ? 89.260 26.395 -2.018 1.00 30.11 84 ARG V C 1
ATOM 572 O O . ARG A 1 84 ? 88.119 26.086 -1.600 1.00 27.42 84 ARG V O 1
ATOM 580 N N . THR A 1 85 ? 90.345 26.323 -1.247 1.00 26.66 85 THR V N 1
ATOM 581 C CA . THR A 1 85 ? 90.290 25.604 0.019 1.00 29.76 85 THR V CA 1
ATOM 582 C C . THR A 1 85 ? 90.718 26.415 1.217 1.00 29.00 85 THR V C 1
ATOM 583 O O . THR A 1 85 ? 90.719 25.902 2.323 1.00 32.58 85 THR V O 1
ATOM 587 N N . ILE A 1 86 ? 91.078 27.677 1.008 1.00 26.37 86 ILE V N 1
ATOM 588 C CA . ILE A 1 86 ? 91.564 28.501 2.116 1.00 27.14 86 ILE V CA 1
ATOM 589 C C . ILE A 1 86 ? 90.490 28.673 3.175 1.00 31.64 86 ILE V C 1
ATOM 590 O O . ILE A 1 86 ? 89.308 28.813 2.850 1.00 28.41 86 ILE V O 1
ATOM 595 N N . ASN A 1 87 ? 90.898 28.623 4.440 1.00 24.11 87 ASN V N 1
ATOM 596 C CA . ASN A 1 87 ? 90.030 28.980 5.537 1.00 28.93 87 ASN V CA 1
ATOM 597 C C . ASN A 1 87 ? 90.149 30.475 5.754 1.00 29.67 87 ASN V C 1
ATOM 598 O O . ASN A 1 87 ? 91.190 30.949 6.201 1.00 32.17 87 ASN V O 1
ATOM 603 N N . CYS A 1 88 ? 89.095 31.234 5.461 1.00 25.19 88 CYS V N 1
ATOM 604 C CA . CYS A 1 88 ? 89.250 32.685 5.459 1.00 25.19 88 CYS V CA 1
ATOM 605 C C . CYS A 1 88 ? 89.363 33.293 6.853 1.00 28.58 88 CYS V C 1
ATOM 606 O O . CYS A 1 88 ? 89.716 34.453 6.981 1.00 33.20 88 CYS V O 1
ATOM 609 N N . ASP A 1 89 ? 89.068 32.516 7.891 1.00 31.09 89 ASP V N 1
ATOM 610 C CA . ASP A 1 89 ? 89.246 33.002 9.260 1.00 38.04 89 ASP V CA 1
ATOM 611 C C . ASP A 1 89 ? 90.720 33.287 9.586 1.00 40.75 89 ASP V C 1
ATOM 612 O O . ASP A 1 89 ? 91.021 34.067 10.488 1.00 49.34 89 ASP V O 1
ATOM 617 N N . THR A 1 90 ? 91.625 32.652 8.849 1.00 34.20 90 THR V N 1
ATOM 618 C CA . THR A 1 90 ? 93.061 32.758 9.119 1.00 40.04 90 THR V CA 1
ATOM 619 C C . THR A 1 90 ? 93.671 33.921 8.363 1.00 40.50 90 THR V C 1
ATOM 620 O O . THR A 1 90 ? 94.856 34.224 8.504 1.00 34.09 90 THR V O 1
ATOM 624 N N . ILE A 1 91 ? 92.849 34.572 7.549 1.00 41.11 91 ILE V N 1
ATOM 625 C CA . ILE A 1 91 ? 93.257 35.794 6.874 1.00 47.14 91 ILE V CA 1
ATOM 626 C C . ILE A 1 91 ? 93.133 36.965 7.841 1.00 51.60 91 ILE V C 1
ATOM 627 O O . ILE A 1 91 ? 92.178 37.031 8.624 1.00 53.05 91 ILE V O 1
ATOM 632 N N . ALA B 1 1 ? 121.699 35.073 -5.055 1.00 35.63 1 ALA W N 1
ATOM 633 C CA . ALA B 1 1 ? 121.738 33.688 -5.525 1.00 37.27 1 ALA W CA 1
ATOM 634 C C . ALA B 1 1 ? 121.048 32.785 -4.516 1.00 38.49 1 ALA W C 1
ATOM 635 O O . ALA B 1 1 ? 120.895 33.156 -3.346 1.00 35.45 1 ALA W O 1
ATOM 637 N N . VAL B 1 2 ? 120.638 31.600 -4.962 1.00 29.82 2 VAL W N 1
ATOM 638 C CA . VAL B 1 2 ? 119.864 30.712 -4.117 1.00 28.80 2 VAL W CA 1
ATOM 639 C C . VAL B 1 2 ? 120.390 29.270 -4.164 1.00 36.68 2 VAL W C 1
ATOM 640 O O . VAL B 1 2 ? 120.845 28.793 -5.205 1.00 39.34 2 VAL W O 1
ATOM 644 N N . THR B 1 3 ? 120.342 28.583 -3.030 1.00 29.13 3 THR W N 1
ATOM 645 C CA . THR B 1 3 ? 120.536 27.129 -3.025 1.00 24.92 3 THR W CA 1
ATOM 646 C C . THR B 1 3 ? 119.426 26.506 -2.206 1.00 21.39 3 THR W C 1
ATOM 647 O O . THR B 1 3 ? 118.731 27.200 -1.437 1.00 21.12 3 THR W O 1
ATOM 651 N N . CYS B 1 4 ? 119.267 25.195 -2.314 1.00 17.53 4 CYS W N 1
ATOM 652 C CA . CYS B 1 4 ? 118.220 24.530 -1.524 1.00 22.06 4 CYS W CA 1
ATOM 653 C C . CYS B 1 4 ? 118.485 24.600 -0.026 1.00 20.61 4 CYS W C 1
ATOM 654 O O . CYS B 1 4 ? 117.533 24.679 0.760 1.00 21.70 4 CYS W O 1
ATOM 657 N N . GLY B 1 5 ? 119.758 24.587 0.374 1.00 21.26 5 GLY W N 1
ATOM 658 C CA . GLY B 1 5 ? 120.121 24.756 1.776 1.00 23.65 5 GLY W CA 1
ATOM 659 C C . GLY B 1 5 ? 119.723 26.126 2.315 1.00 25.03 5 GLY W C 1
ATOM 660 O O . GLY B 1 5 ? 119.256 26.246 3.445 1.00 22.66 5 GLY W O 1
ATOM 661 N N . GLN B 1 6 ? 119.928 27.161 1.505 1.00 23.38 6 GLN W N 1
ATOM 662 C CA . GLN B 1 6 ? 119.471 28.519 1.845 1.00 24.47 6 GLN W CA 1
ATOM 663 C C . GLN B 1 6 ? 117.969 28.609 1.986 1.00 24.82 6 GLN W C 1
ATOM 664 O O . GLN B 1 6 ? 117.461 29.239 2.900 1.00 25.68 6 GLN W O 1
ATOM 670 N N . VAL B 1 7 ? 117.247 27.992 1.062 1.00 21.09 7 VAL W N 1
ATOM 671 C CA . VAL B 1 7 ? 115.799 27.937 1.161 1.00 24.63 7 VAL W CA 1
ATOM 672 C C . VAL B 1 7 ? 115.340 27.218 2.417 1.00 27.03 7 VAL W C 1
ATOM 673 O O . VAL B 1 7 ? 114.449 27.689 3.132 1.00 23.10 7 VAL W O 1
ATOM 677 N N . ASP B 1 8 ? 115.955 26.071 2.695 1.00 21.99 8 ASP W N 1
ATOM 678 C CA . ASP B 1 8 ? 115.558 25.276 3.850 1.00 23.74 8 ASP W CA 1
ATOM 679 C C . ASP B 1 8 ? 115.824 26.045 5.135 1.00 24.67 8 ASP W C 1
ATOM 680 O O . ASP B 1 8 ? 114.987 26.065 6.038 1.00 29.32 8 ASP W O 1
ATOM 685 N N . ALA B 1 9 ? 116.978 26.698 5.205 1.00 26.60 9 ALA W N 1
ATOM 686 C CA . ALA B 1 9 ? 117.353 27.416 6.433 1.00 27.95 9 ALA W CA 1
ATOM 687 C C . ALA B 1 9 ? 116.455 28.625 6.620 1.00 31.06 9 ALA W C 1
ATOM 688 O O . ALA B 1 9 ? 116.041 28.934 7.739 1.00 28.57 9 ALA W O 1
ATOM 690 N N . ASN B 1 10 ? 116.139 29.303 5.523 1.00 29.06 10 ASN W N 1
ATOM 691 C CA . ASN B 1 10 ? 115.273 30.476 5.621 1.00 28.48 10 ASN W CA 1
ATOM 692 C C . ASN B 1 10 ? 113.810 30.211 5.893 1.00 31.24 10 ASN W C 1
ATOM 693 O O . ASN B 1 10 ? 113.136 30.988 6.595 1.00 30.39 10 ASN W O 1
ATOM 698 N N . LEU B 1 11 ? 113.308 29.099 5.386 1.00 25.75 11 LEU W N 1
ATOM 699 C CA . LEU B 1 11 ? 111.908 28.787 5.610 1.00 28.65 11 LEU W CA 1
ATOM 700 C C . LEU B 1 11 ? 111.708 27.906 6.839 1.00 25.63 11 LEU W C 1
ATOM 701 O O . LEU B 1 11 ? 110.593 27.715 7.274 1.00 27.47 11 LEU W O 1
ATOM 706 N N . ALA B 1 12 ? 112.797 27.384 7.399 1.00 28.00 12 ALA W N 1
ATOM 707 C CA . ALA B 1 12 ? 112.718 26.588 8.634 1.00 28.66 12 ALA W CA 1
ATOM 708 C C . ALA B 1 12 ? 111.890 27.234 9.755 1.00 29.05 12 ALA W C 1
ATOM 709 O O . ALA B 1 12 ? 111.010 26.582 10.317 1.00 25.60 12 ALA W O 1
ATOM 711 N N . PRO B 1 13 ? 112.131 28.526 10.061 1.00 25.74 13 PRO W N 1
ATOM 712 C CA . PRO B 1 13 ? 111.323 29.161 11.116 1.00 24.24 13 PRO W CA 1
ATOM 713 C C . PRO B 1 13 ? 109.844 29.276 10.767 1.00 23.12 13 PRO W C 1
ATOM 714 O O . PRO B 1 13 ? 109.035 29.614 11.636 1.00 27.36 13 PRO W O 1
ATOM 718 N N . CYS B 1 14 ? 109.499 29.035 9.506 1.00 24.26 14 CYS W N 1
ATOM 719 C CA . CYS B 1 14 ? 108.108 29.115 9.069 1.00 29.99 14 CYS W CA 1
ATOM 720 C C . CYS B 1 14 ? 107.363 27.799 9.257 1.00 33.94 14 CYS W C 1
ATOM 721 O O . CYS B 1 14 ? 106.145 27.753 9.110 1.00 33.17 14 CYS W O 1
ATOM 724 N N . VAL B 1 15 ? 108.093 26.731 9.557 1.00 34.47 15 VAL W N 1
ATOM 725 C CA . VAL B 1 15 ? 107.462 25.412 9.670 1.00 39.86 15 VAL W CA 1
ATOM 726 C C . VAL B 1 15 ? 106.256 25.365 10.628 1.00 40.80 15 VAL W C 1
ATOM 727 O O . VAL B 1 15 ? 105.207 24.844 10.256 1.00 45.68 15 VAL W O 1
ATOM 731 N N . PRO B 1 16 ? 106.375 25.949 11.839 1.00 40.35 16 PRO W N 1
ATOM 732 C CA . PRO B 1 16 ? 105.210 25.916 12.737 1.00 42.29 16 PRO W CA 1
ATOM 733 C C . PRO B 1 16 ? 103.970 26.589 12.146 1.00 47.95 16 PRO W C 1
ATOM 734 O O . PRO B 1 16 ? 102.848 26.116 12.341 1.00 47.06 16 PRO W O 1
ATOM 738 N N . PHE B 1 17 ? 104.171 27.686 11.428 1.00 44.64 17 PHE W N 1
ATOM 739 C CA . PHE B 1 17 ? 103.055 28.389 10.813 1.00 42.23 17 PHE W CA 1
ATOM 740 C C . PHE B 1 17 ? 102.501 27.603 9.630 1.00 39.07 17 PHE W C 1
ATOM 741 O O . PHE B 1 17 ? 101.288 27.550 9.425 1.00 47.96 17 PHE W O 1
ATOM 749 N N . LEU B 1 18 ? 103.390 26.993 8.857 1.00 37.76 18 LEU W N 1
ATOM 750 C CA . LEU B 1 18 ? 102.994 26.257 7.663 1.00 45.27 18 LEU W CA 1
ATOM 751 C C . LEU B 1 18 ? 102.301 24.931 7.984 1.00 56.53 18 LEU W C 1
ATOM 752 O O . LEU B 1 18 ? 101.688 24.319 7.109 1.00 58.57 18 LEU W O 1
ATOM 757 N N . THR B 1 19 ? 102.394 24.496 9.238 1.00 58.59 19 THR W N 1
ATOM 758 C CA . THR B 1 19 ? 101.814 23.225 9.647 1.00 62.41 19 THR W CA 1
ATOM 759 C C . THR B 1 19 ? 100.702 23.384 10.688 1.00 66.27 19 THR W C 1
ATOM 760 O O . THR B 1 19 ? 99.934 22.452 10.936 1.00 67.66 19 THR W O 1
ATOM 764 N N . GLN B 1 20 ? 100.613 24.560 11.299 1.00 67.05 20 GLN W N 1
ATOM 765 C CA . GLN B 1 20 ? 99.649 24.773 12.375 1.00 67.03 20 GLN W CA 1
ATOM 766 C C . GLN B 1 20 ? 98.900 26.091 12.242 1.00 68.57 20 GLN W C 1
ATOM 767 O O . GLN B 1 20 ? 98.022 26.396 13.050 1.00 69.57 20 GLN W O 1
ATOM 773 N N . GLY B 1 21 ? 99.247 26.867 11.221 1.00 69.69 21 GLY W N 1
ATOM 774 C CA . GLY B 1 21 ? 98.593 28.138 10.970 1.00 66.40 21 GLY W CA 1
ATOM 775 C C . GLY B 1 21 ? 98.833 29.174 12.049 1.00 64.63 21 GLY W C 1
ATOM 776 O O . GLY B 1 21 ? 99.774 29.073 12.841 1.00 66.63 21 GLY W O 1
ATOM 777 N N . GLY B 1 22 ? 97.963 30.173 12.085 1.00 62.71 22 GLY W N 1
ATOM 778 C CA . GLY B 1 22 ? 98.124 31.286 12.997 1.00 61.01 22 GLY W CA 1
ATOM 779 C C . GLY B 1 22 ? 98.830 32.412 12.276 1.00 50.89 22 GLY W C 1
ATOM 780 O O . GLY B 1 22 ? 98.370 32.875 11.232 1.00 53.48 22 GLY W O 1
ATOM 781 N N . GLU B 1 23 ? 99.955 32.853 12.827 1.00 40.97 23 GLU W N 1
ATOM 782 C CA . GLU B 1 23 ? 100.703 33.934 12.202 1.00 35.80 23 GLU W CA 1
ATOM 783 C C . GLU B 1 23 ? 102.157 33.558 12.078 1.00 27.50 23 GLU W C 1
ATOM 784 O O . GLU B 1 23 ? 102.697 32.866 12.936 1.00 31.07 23 GLU W O 1
ATOM 790 N N . PRO B 1 24 ? 102.799 34.000 10.988 1.00 26.11 24 PRO W N 1
ATOM 791 C CA . PRO B 1 24 ? 104.237 33.795 10.862 1.00 26.87 24 PRO W CA 1
ATOM 792 C C . PRO B 1 24 ? 104.941 34.671 11.885 1.00 26.82 24 PRO W C 1
ATOM 793 O O . PRO B 1 24 ? 104.544 35.819 12.135 1.00 26.20 24 PRO W O 1
ATOM 797 N N . GLY B 1 25 ? 105.970 34.119 12.502 1.00 24.70 25 GLY W N 1
ATOM 798 C CA . GLY B 1 25 ? 106.704 34.867 13.498 1.00 21.55 25 GLY W CA 1
ATOM 799 C C . GLY B 1 25 ? 107.733 35.729 12.796 1.00 17.84 25 GLY W C 1
ATOM 800 O O . GLY B 1 25 ? 107.887 35.673 11.562 1.00 18.47 25 GLY W O 1
ATOM 801 N N . ALA B 1 26 ? 108.444 36.520 13.587 1.00 22.30 26 ALA W N 1
ATOM 802 C CA . ALA B 1 26 ? 109.443 37.409 13.039 1.00 21.19 26 ALA W CA 1
ATOM 803 C C . ALA B 1 26 ? 110.503 36.669 12.260 1.00 22.45 26 ALA W C 1
ATOM 804 O O . ALA B 1 26 ? 110.937 37.140 11.213 1.00 19.76 26 ALA W O 1
ATOM 806 N N . ALA B 1 27 ? 110.984 35.535 12.771 1.00 19.77 27 ALA W N 1
ATOM 807 C CA . ALA B 1 27 ? 112.093 34.861 12.066 1.00 16.72 27 ALA W CA 1
ATOM 808 C C . ALA B 1 27 ? 111.617 34.255 10.737 1.00 17.27 27 ALA W C 1
ATOM 809 O O . ALA B 1 27 ? 112.357 34.181 9.749 1.00 16.22 27 ALA W O 1
ATOM 811 N N . CYS B 1 28 ? 110.382 33.791 10.731 1.00 18.68 28 CYS W N 1
ATOM 812 C CA . CYS B 1 28 ? 109.771 33.324 9.482 1.00 18.55 28 CYS W CA 1
ATOM 813 C C . CYS B 1 28 ? 109.759 34.463 8.440 1.00 17.12 28 CYS W C 1
ATOM 814 O O . CYS B 1 28 ? 110.257 34.311 7.316 1.00 19.68 28 CYS W O 1
ATOM 817 N N . CYS B 1 29 ? 109.213 35.613 8.821 1.00 19.34 29 CYS W N 1
ATOM 818 C CA . CYS B 1 29 ? 109.146 36.749 7.883 1.00 23.23 29 CYS W CA 1
ATOM 819 C C . CYS B 1 29 ? 110.515 37.247 7.461 1.00 21.04 29 CYS W C 1
ATOM 820 O O . CYS B 1 29 ? 110.729 37.594 6.290 1.00 18.85 29 CYS W O 1
ATOM 823 N N . SER B 1 30 ? 111.472 37.264 8.391 1.00 18.75 30 SER W N 1
ATOM 824 C CA . SER B 1 30 ? 112.831 37.588 7.989 1.00 18.56 30 SER W CA 1
ATOM 825 C C . SER B 1 30 ? 113.337 36.611 6.936 1.00 17.99 30 SER W C 1
ATOM 826 O O . SER B 1 30 ? 113.972 37.025 5.961 1.00 18.75 30 SER W O 1
ATOM 829 N N . GLY B 1 31 ? 113.087 35.321 7.154 1.00 15.99 31 GLY W N 1
ATOM 830 C CA . GLY B 1 31 ? 113.561 34.297 6.232 1.00 18.67 31 GLY W CA 1
ATOM 831 C C . GLY B 1 31 ? 112.965 34.499 4.841 1.00 20.17 31 GLY W C 1
ATOM 832 O O . GLY B 1 31 ? 113.639 34.339 3.819 1.00 18.94 31 GLY W O 1
ATOM 833 N N . VAL B 1 32 ? 111.684 34.852 4.815 1.00 18.58 32 VAL W N 1
ATOM 834 C CA . VAL B 1 32 ? 110.975 35.036 3.548 1.00 21.19 32 VAL W CA 1
ATOM 835 C C . VAL B 1 32 ? 111.527 36.239 2.801 1.00 20.55 32 VAL W C 1
ATOM 836 O O . VAL B 1 32 ? 111.730 36.206 1.579 1.00 18.33 32 VAL W O 1
ATOM 840 N N . LYS B 1 33 ? 111.805 37.313 3.538 1.00 15.81 33 LYS W N 1
ATOM 841 C CA . LYS B 1 33 ? 112.398 38.493 2.902 1.00 19.41 33 LYS W CA 1
ATOM 842 C C . LYS B 1 33 ? 113.793 38.222 2.403 1.00 18.81 33 LYS W C 1
ATOM 843 O O . LYS B 1 33 ? 114.240 38.782 1.379 1.00 17.18 33 LYS W O 1
ATOM 849 N N . THR B 1 34 ? 114.529 37.387 3.138 1.00 18.63 34 THR W N 1
ATOM 850 C CA . THR B 1 34 ? 115.881 37.056 2.708 1.00 19.21 34 THR W CA 1
ATOM 851 C C . THR B 1 34 ? 115.835 36.259 1.418 1.00 17.52 34 THR W C 1
ATOM 852 O O . THR B 1 34 ? 116.622 36.507 0.498 1.00 17.07 34 THR W O 1
ATOM 856 N N . LEU B 1 35 ? 114.928 35.289 1.367 1.00 16.57 35 LEU W N 1
ATOM 857 C CA . LEU B 1 35 ? 114.787 34.479 0.152 1.00 15.54 35 LEU W CA 1
ATOM 858 C C . LEU B 1 35 ? 114.428 35.416 -1.030 1.00 17.34 35 LEU W C 1
ATOM 859 O O . LEU B 1 35 ? 115.019 35.318 -2.107 1.00 18.71 35 LEU W O 1
ATOM 864 N N . ASN B 1 36 ? 113.475 36.315 -0.801 1.00 18.32 36 ASN W N 1
ATOM 865 C CA . ASN B 1 36 ? 113.033 37.269 -1.830 1.00 19.64 36 ASN W CA 1
ATOM 866 C C . ASN B 1 36 ? 114.196 38.089 -2.353 1.00 25.37 36 ASN W C 1
ATOM 867 O O . ASN B 1 36 ? 114.352 38.258 -3.564 1.00 22.31 36 ASN W O 1
ATOM 872 N N . GLY B 1 37 ? 115.017 38.597 -1.435 1.00 23.88 37 GLY W N 1
ATOM 873 C CA . GLY B 1 37 ? 116.195 39.366 -1.813 1.00 22.95 37 GLY W CA 1
ATOM 874 C C . GLY B 1 37 ? 117.280 38.573 -2.509 1.00 27.62 37 GLY W C 1
ATOM 875 O O . GLY B 1 37 ? 117.994 39.117 -3.362 1.00 31.60 37 GLY W O 1
ATOM 876 N N . ASN B 1 38 ? 117.432 37.298 -2.146 1.00 25.77 38 ASN W N 1
ATOM 877 C CA . ASN B 1 38 ? 118.439 36.417 -2.752 1.00 23.78 38 ASN W CA 1
ATOM 878 C C . ASN B 1 38 ? 118.049 35.965 -4.159 1.00 24.41 38 ASN W C 1
ATOM 879 O O . ASN B 1 38 ? 118.913 35.631 -4.985 1.00 22.99 38 ASN W O 1
ATOM 884 N N . ALA B 1 39 ? 116.745 35.877 -4.390 1.00 19.05 39 ALA W N 1
ATOM 885 C CA . ALA B 1 39 ? 116.229 35.333 -5.656 1.00 20.11 39 ALA W CA 1
ATOM 886 C C . ALA B 1 39 ? 116.140 36.456 -6.679 1.00 18.80 39 ALA W C 1
ATOM 887 O O . ALA B 1 39 ? 115.056 36.889 -7.051 1.00 19.89 39 ALA W O 1
ATOM 889 N N . GLN B 1 40 ? 117.301 36.907 -7.145 1.00 18.36 40 GLN W N 1
ATOM 890 C CA . GLN B 1 40 ? 117.385 38.139 -7.926 1.00 23.97 40 GLN W CA 1
ATOM 891 C C . GLN B 1 40 ? 117.088 37.913 -9.397 1.00 20.63 40 GLN W C 1
ATOM 892 O O . GLN B 1 40 ? 116.336 38.667 -10.021 1.00 21.54 40 GLN W O 1
ATOM 898 N N . SER B 1 41 ? 117.713 36.895 -9.952 1.00 20.63 41 SER W N 1
ATOM 899 C CA . SER B 1 41 ? 117.536 36.582 -11.354 1.00 22.13 41 SER W CA 1
ATOM 900 C C . SER B 1 41 ? 116.377 35.605 -11.588 1.00 20.90 41 SER W C 1
ATOM 901 O O . SER B 1 41 ? 115.925 34.879 -10.673 1.00 16.28 41 SER W O 1
ATOM 904 N N . PRO B 1 42 ? 115.874 35.571 -12.824 1.00 20.50 42 PRO W N 1
ATOM 905 C CA . PRO B 1 42 ? 114.878 34.546 -13.155 1.00 16.63 42 PRO W CA 1
ATOM 906 C C . PRO B 1 42 ? 115.393 33.126 -12.876 1.00 16.14 42 PRO W C 1
ATOM 907 O O . PRO B 1 42 ? 114.634 32.268 -12.402 1.00 19.00 42 PRO W O 1
ATOM 911 N N . ASP B 1 43 ? 116.671 32.886 -13.148 1.00 16.57 43 ASP W N 1
ATOM 912 C CA . ASP B 1 43 ? 117.292 31.587 -12.854 1.00 20.17 43 ASP W CA 1
ATOM 913 C C . ASP B 1 43 ? 117.304 31.300 -11.348 1.00 20.31 43 ASP W C 1
ATOM 914 O O . ASP B 1 43 ? 117.004 30.174 -10.893 1.00 17.66 43 ASP W O 1
ATOM 919 N N . ASP B 1 44 ? 117.649 32.322 -10.564 1.00 15.41 44 ASP W N 1
ATOM 920 C CA . ASP B 1 44 ? 117.546 32.204 -9.115 1.00 18.77 44 ASP W CA 1
ATOM 921 C C . ASP B 1 44 ? 116.114 31.850 -8.700 1.00 17.07 44 ASP W C 1
ATOM 922 O O . ASP B 1 44 ? 115.918 31.031 -7.798 1.00 14.32 44 ASP W O 1
ATOM 927 N N . ARG B 1 45 ? 115.115 32.478 -9.311 1.00 12.75 45 ARG W N 1
ATOM 928 C CA . ARG B 1 45 ? 113.729 32.200 -8.904 1.00 14.71 45 ARG W CA 1
ATOM 929 C C . ARG B 1 45 ? 113.282 30.807 -9.293 1.00 15.74 45 ARG W C 1
ATOM 930 O O . ARG B 1 45 ? 112.559 30.175 -8.548 1.00 13.81 45 ARG W O 1
ATOM 938 N N . LYS B 1 46 ? 113.696 30.307 -10.450 1.00 17.11 46 LYS W N 1
ATOM 939 C CA . LYS B 1 46 ? 113.303 28.932 -10.790 1.00 16.45 46 LYS W CA 1
ATOM 940 C C . LYS B 1 46 ? 113.957 27.906 -9.883 1.00 13.22 46 LYS W C 1
ATOM 941 O O . LYS B 1 46 ? 113.359 26.850 -9.534 1.00 16.33 46 LYS W O 1
ATOM 947 N N . THR B 1 47 ? 115.189 28.215 -9.512 1.00 13.75 47 THR W N 1
ATOM 948 C CA . THR B 1 47 ? 115.942 27.368 -8.596 1.00 17.58 47 THR W CA 1
ATOM 949 C C . THR B 1 47 ? 115.256 27.375 -7.233 1.00 17.18 47 THR W C 1
ATOM 950 O O . THR B 1 47 ? 114.987 26.305 -6.646 1.00 17.89 47 THR W O 1
ATOM 954 N N . ALA B 1 48 ? 114.972 28.572 -6.722 1.00 12.63 48 ALA W N 1
ATOM 955 C CA . ALA B 1 48 ? 114.247 28.693 -5.444 1.00 13.14 48 ALA W CA 1
ATOM 956 C C . ALA B 1 48 ? 112.902 27.993 -5.551 1.00 16.91 48 ALA W C 1
ATOM 957 O O . ALA B 1 48 ? 112.466 27.348 -4.609 1.00 18.57 48 ALA W O 1
ATOM 959 N N . CYS B 1 49 ? 112.227 28.133 -6.686 1.00 16.62 49 CYS W N 1
ATOM 960 C CA . CYS B 1 49 ? 110.903 27.522 -6.848 1.00 17.90 49 CYS W CA 1
ATOM 961 C C . CYS B 1 49 ? 110.992 26.010 -6.655 1.00 18.72 49 CYS W C 1
ATOM 962 O O . CYS B 1 49 ? 110.184 25.410 -5.914 1.00 16.44 49 CYS W O 1
ATOM 965 N N . ASN B 1 50 ? 111.977 25.385 -7.305 1.00 16.97 50 ASN W N 1
ATOM 966 C CA . ASN B 1 50 ? 112.119 23.933 -7.151 1.00 14.78 50 ASN W CA 1
ATOM 967 C C . ASN B 1 50 ? 112.528 23.512 -5.731 1.00 17.37 50 ASN W C 1
ATOM 968 O O . ASN B 1 50 ? 112.035 22.494 -5.198 1.00 19.29 50 ASN W O 1
ATOM 973 N N . CYS B 1 51 ? 113.416 24.288 -5.105 1.00 16.06 51 CYS W N 1
ATOM 974 C CA . CYS B 1 51 ? 113.795 24.001 -3.715 1.00 17.75 51 CYS W CA 1
ATOM 975 C C . CYS B 1 51 ? 112.600 24.094 -2.765 1.00 21.90 51 CYS W C 1
ATOM 976 O O . CYS B 1 51 ? 112.462 23.302 -1.818 1.00 18.17 51 CYS W O 1
ATOM 979 N N . ILE B 1 52 ? 111.761 25.102 -2.990 1.00 16.95 52 ILE W N 1
ATOM 980 C CA . ILE B 1 52 ? 110.622 25.341 -2.107 1.00 14.74 52 ILE W CA 1
ATOM 981 C C . ILE B 1 52 ? 109.584 24.253 -2.331 1.00 20.73 52 ILE W C 1
ATOM 982 O O . ILE B 1 52 ? 108.946 23.782 -1.399 1.00 24.67 52 ILE W O 1
ATOM 987 N N . LYS B 1 53 ? 109.404 23.859 -3.572 1.00 16.46 53 LYS W N 1
ATOM 988 C CA . LYS B 1 53 ? 108.512 22.740 -3.886 1.00 20.13 53 LYS W CA 1
ATOM 989 C C . LYS B 1 53 ? 108.956 21.441 -3.165 1.00 23.41 53 LYS W C 1
ATOM 990 O O . LYS B 1 53 ? 108.129 20.692 -2.594 1.00 26.76 53 LYS W O 1
ATOM 996 N N . ALA B 1 54 ? 110.257 21.186 -3.160 1.00 23.53 54 ALA W N 1
ATOM 997 C CA . ALA B 1 54 ? 110.768 20.038 -2.420 1.00 24.54 54 ALA W CA 1
ATOM 998 C C . ALA B 1 54 ? 110.451 20.173 -0.918 1.00 31.70 54 ALA W C 1
ATOM 999 O O . ALA B 1 54 ? 109.896 19.244 -0.277 1.00 32.67 54 ALA W O 1
ATOM 1001 N N . ALA B 1 55 ? 110.793 21.335 -0.363 1.00 26.49 55 ALA W N 1
ATOM 1002 C CA . ALA B 1 55 ? 110.547 21.585 1.061 1.00 26.52 55 ALA W CA 1
ATOM 1003 C C . ALA B 1 55 ? 109.072 21.416 1.409 1.00 30.01 55 ALA W C 1
ATOM 1004 O O . ALA B 1 55 ? 108.740 20.831 2.440 1.00 32.56 55 ALA W O 1
ATOM 1006 N N . ALA B 1 56 ? 108.197 21.908 0.538 1.00 27.55 56 ALA W N 1
ATOM 1007 C CA . ALA B 1 56 ? 106.758 21.885 0.775 1.00 32.67 56 ALA W CA 1
ATOM 1008 C C . ALA B 1 56 ? 106.272 20.445 0.736 1.00 39.33 56 ALA W C 1
ATOM 1009 O O . ALA B 1 56 ? 105.288 20.089 1.390 1.00 38.68 56 ALA W O 1
ATOM 1011 N N . ASN B 1 57 ? 106.966 19.616 -0.034 1.00 32.15 57 ASN W N 1
ATOM 1012 C CA . ASN B 1 57 ? 106.588 18.213 -0.112 1.00 33.51 57 ASN W CA 1
ATOM 1013 C C . ASN B 1 57 ? 107.191 17.358 0.993 1.00 36.40 57 ASN W C 1
ATOM 1014 O O . ASN B 1 57 ? 106.908 16.167 1.079 1.00 41.02 57 ASN W O 1
ATOM 1019 N N . ARG B 1 58 ? 108.043 17.955 1.820 1.00 30.86 58 ARG W N 1
ATOM 1020 C CA . ARG B 1 58 ? 108.547 17.237 2.994 1.00 39.04 58 ARG W CA 1
ATOM 1021 C C . ARG B 1 58 ? 107.494 16.852 4.026 1.00 48.81 58 ARG W C 1
ATOM 1022 O O . ARG B 1 58 ? 107.635 15.839 4.712 1.00 52.69 58 ARG W O 1
ATOM 1030 N N . TYR B 1 59 ? 106.466 17.675 4.174 1.00 50.85 59 TYR W N 1
ATOM 1031 C CA . TYR B 1 59 ? 105.542 17.507 5.292 1.00 56.11 59 TYR W CA 1
ATOM 1032 C C . TYR B 1 59 ? 104.090 17.463 4.833 1.00 56.60 59 TYR W C 1
ATOM 1033 O O . TYR B 1 59 ? 103.576 18.440 4.280 1.00 53.34 59 TYR W O 1
ATOM 1042 N N . PRO B 1 60 ? 103.426 16.316 5.062 1.00 63.29 60 PRO W N 1
ATOM 1043 C CA . PRO B 1 60 ? 102.031 16.069 4.668 1.00 66.20 60 PRO W CA 1
ATOM 1044 C C . PRO B 1 60 ? 101.095 17.039 5.368 1.00 63.80 60 PRO W C 1
ATOM 1045 O O . PRO B 1 60 ? 100.053 17.419 4.827 1.00 65.46 60 PRO W O 1
ATOM 1049 N N . ASN B 1 61 ? 101.496 17.435 6.571 1.00 59.29 61 ASN W N 1
ATOM 1050 C CA . ASN B 1 61 ? 100.738 18.340 7.421 1.00 58.28 61 ASN W CA 1
ATOM 1051 C C . ASN B 1 61 ? 100.777 19.798 6.968 1.00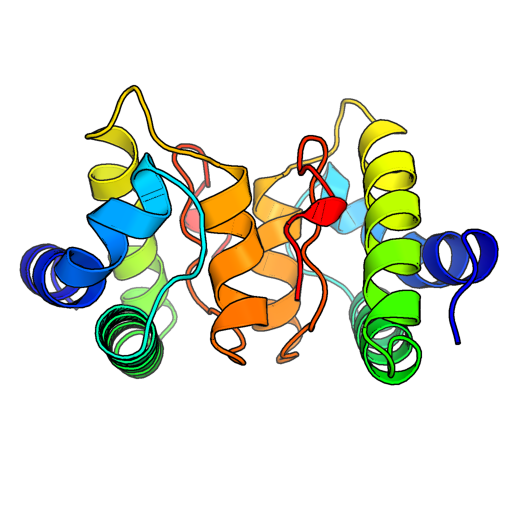 56.07 61 ASN W C 1
ATOM 1052 O O . ASN B 1 61 ? 100.129 20.650 7.571 1.00 51.27 61 ASN W O 1
ATOM 1057 N N . LEU B 1 62 ? 101.543 20.087 5.918 1.00 55.59 62 LEU W N 1
ATOM 1058 C CA . LEU B 1 62 ? 101.676 21.457 5.440 1.00 55.45 62 LEU W CA 1
ATOM 1059 C C . LEU B 1 62 ? 100.349 21.978 4.913 1.00 53.51 62 LEU W C 1
ATOM 1060 O O . LEU B 1 62 ? 99.578 21.226 4.320 1.00 51.16 62 LEU W O 1
ATOM 1065 N N . LYS B 1 63 ? 100.085 23.263 5.147 1.00 51.90 63 LYS W N 1
ATOM 1066 C CA . LYS B 1 63 ? 98.879 23.919 4.643 1.00 49.59 63 LYS W CA 1
ATOM 1067 C C . LYS B 1 63 ? 99.228 24.788 3.445 1.00 42.12 63 LYS W C 1
ATOM 1068 O O . LYS B 1 63 ? 99.863 25.829 3.605 1.00 35.39 63 LYS W O 1
ATOM 1074 N N . ASP B 1 64 ? 98.811 24.375 2.249 1.00 43.12 64 ASP W N 1
ATOM 1075 C CA . ASP B 1 64 ? 99.027 25.188 1.053 1.00 41.28 64 ASP W CA 1
ATOM 1076 C C . ASP B 1 64 ? 98.537 26.620 1.224 1.00 38.06 64 ASP W C 1
ATOM 1077 O O . ASP B 1 64 ? 99.151 27.581 0.727 1.00 41.63 64 ASP W O 1
ATOM 1082 N N . ASP B 1 65 ? 97.415 26.765 1.918 1.00 36.50 65 ASP W N 1
ATOM 1083 C CA . ASP B 1 65 ? 96.821 28.074 2.101 1.00 36.21 65 ASP W CA 1
ATOM 1084 C C . ASP B 1 65 ? 97.613 29.000 3.032 1.00 33.32 65 ASP W C 1
ATOM 1085 O O . ASP B 1 65 ? 97.763 30.190 2.743 1.00 36.43 65 ASP W O 1
ATOM 1090 N N . ALA B 1 66 ? 98.129 28.467 4.133 1.00 32.57 66 ALA W N 1
ATOM 1091 C CA . ALA B 1 66 ? 99.069 29.226 4.965 1.00 28.87 66 ALA W CA 1
ATOM 1092 C C . ALA B 1 66 ? 100.239 29.721 4.109 1.00 25.72 66 ALA W C 1
ATOM 1093 O O . ALA B 1 66 ? 100.632 30.895 4.186 1.00 35.57 66 ALA W O 1
ATOM 1095 N N . ALA B 1 67 ? 100.768 28.824 3.284 1.00 30.81 67 ALA W N 1
ATOM 1096 C CA . ALA B 1 67 ? 101.846 29.163 2.356 1.00 34.38 67 ALA W CA 1
ATOM 1097 C C . ALA B 1 67 ? 101.465 30.346 1.460 1.00 36.07 67 ALA W C 1
ATOM 1098 O O . ALA B 1 67 ? 102.252 31.272 1.288 1.00 36.18 67 ALA W O 1
ATOM 1100 N N . GLN B 1 68 ? 100.249 30.333 0.917 1.00 32.93 68 GLN W N 1
ATOM 1101 C CA . GLN B 1 68 ? 99.803 31.437 0.054 1.00 27.76 68 GLN W CA 1
ATOM 1102 C C . GLN B 1 68 ? 99.624 32.749 0.799 1.00 33.65 68 GLN W C 1
ATOM 1103 O O . GLN B 1 68 ? 99.847 33.841 0.247 1.00 31.61 68 GLN W O 1
ATOM 1109 N N . SER B 1 69 ? 99.207 32.660 2.058 1.00 28.44 69 SER W N 1
ATOM 1110 C CA . SER B 1 69 ? 98.978 33.893 2.811 1.00 29.85 69 SER W CA 1
ATOM 1111 C C . SER B 1 69 ? 100.285 34.456 3.352 1.00 29.30 69 SER W C 1
ATOM 1112 O O . SER B 1 69 ? 100.353 35.625 3.766 1.00 31.78 69 SER W O 1
ATOM 1115 N N . LEU B 1 70 ? 101.322 33.627 3.331 1.00 28.72 70 LEU W N 1
ATOM 1116 C CA . LEU B 1 70 ? 102.576 33.996 3.989 1.00 24.88 70 LEU W CA 1
ATOM 1117 C C . LEU B 1 70 ? 103.120 35.375 3.593 1.00 24.21 70 LEU W C 1
ATOM 1118 O O . LEU B 1 70 ? 103.365 36.202 4.463 1.00 27.72 70 LEU W O 1
ATOM 1123 N N . PRO B 1 71 ? 103.281 35.661 2.281 1.00 32.24 71 PRO W N 1
ATOM 1124 C CA . PRO B 1 71 ? 103.936 36.946 1.976 1.00 29.28 71 PRO W CA 1
ATOM 1125 C C . PRO B 1 71 ? 103.162 38.199 2.386 1.00 29.93 71 PRO W C 1
ATOM 1126 O O . PRO B 1 71 ? 103.795 39.178 2.816 1.00 28.63 71 PRO W O 1
ATOM 1130 N N . SER B 1 72 ? 101.834 38.192 2.242 1.00 26.41 72 SER W N 1
ATOM 1131 C CA . SER B 1 72 ? 101.062 39.385 2.561 1.00 31.17 72 SER W CA 1
ATOM 1132 C C . SER B 1 72 ? 101.028 39.616 4.067 1.00 23.45 72 SER W C 1
ATOM 1133 O O . SER B 1 72 ? 101.126 40.756 4.524 1.00 30.75 72 SER W O 1
ATOM 1136 N N . LYS B 1 73 ? 100.892 38.540 4.832 1.00 28.07 73 LYS W N 1
ATOM 1137 C CA . LYS B 1 73 ? 101.024 38.651 6.298 1.00 34.27 73 LYS W CA 1
ATOM 1138 C C . LYS B 1 73 ? 102.348 39.308 6.666 1.00 34.91 73 LYS W C 1
ATOM 1139 O O . LYS B 1 73 ? 102.377 40.239 7.483 1.00 33.07 73 LYS W O 1
ATOM 1145 N N . CYS B 1 74 ? 103.443 38.859 6.045 1.00 24.96 74 CYS W N 1
ATOM 1146 C CA . CYS B 1 74 ? 104.734 39.454 6.347 1.00 22.52 74 CYS W CA 1
ATOM 1147 C C . CYS B 1 74 ? 104.906 40.852 5.771 1.00 27.87 74 CYS W C 1
ATOM 1148 O O . CYS B 1 74 ? 105.865 41.548 6.108 1.00 32.72 74 CYS W O 1
ATOM 1151 N N . GLY B 1 75 ? 103.992 41.270 4.895 1.00 30.32 75 GLY W N 1
ATOM 1152 C CA . GLY B 1 75 ? 104.132 42.555 4.222 1.00 23.05 75 GLY W CA 1
ATOM 1153 C C . GLY B 1 75 ? 105.188 42.501 3.139 1.00 31.90 75 GLY W C 1
ATOM 1154 O O . GLY B 1 75 ? 105.872 43.490 2.862 1.00 37.54 75 GLY W O 1
ATOM 1155 N N . ILE B 1 76 ? 105.323 41.333 2.526 1.00 36.76 76 ILE W N 1
ATOM 1156 C CA . ILE B 1 76 ? 106.387 41.084 1.558 1.00 39.79 76 ILE W CA 1
ATOM 1157 C C . ILE B 1 76 ? 105.789 40.738 0.206 1.00 36.49 76 ILE W C 1
ATOM 1158 O O . ILE B 1 76 ? 104.823 39.989 0.125 1.00 36.60 76 ILE W O 1
ATOM 1163 N N . SER B 1 77 ? 106.370 41.283 -0.854 1.00 36.64 77 SER W N 1
ATOM 1164 C CA . SER B 1 77 ? 106.002 40.894 -2.207 1.00 35.82 77 SER W CA 1
ATOM 1165 C C . SER B 1 77 ? 107.010 39.843 -2.686 1.00 35.40 77 SER W C 1
ATOM 1166 O O . SER B 1 77 ? 107.997 40.173 -3.344 1.00 41.46 77 SER W O 1
ATOM 1169 N N . LEU B 1 7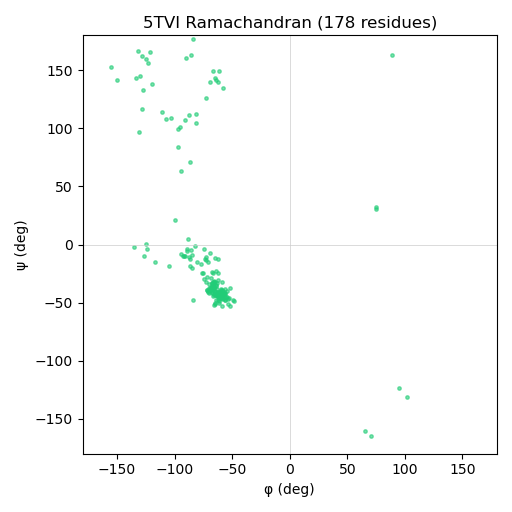8 ? 106.756 38.587 -2.323 1.00 22.73 78 LEU W N 1
ATOM 1170 C CA . LEU B 1 78 ? 107.645 37.469 -2.615 1.00 19.91 78 LEU W CA 1
ATOM 1171 C C . LEU B 1 78 ? 107.550 37.145 -4.108 1.00 22.36 78 LEU W C 1
ATOM 1172 O O . LEU B 1 78 ? 106.445 36.921 -4.634 1.00 24.55 78 LEU W O 1
ATOM 1177 N N . ASN B 1 79 ? 108.700 37.118 -4.772 1.00 19.54 79 ASN W N 1
ATOM 1178 C CA . ASN B 1 79 ? 108.751 37.000 -6.238 1.00 21.25 79 ASN W CA 1
ATOM 1179 C C . ASN B 1 79 ? 108.765 35.553 -6.742 1.00 20.08 79 ASN W C 1
ATOM 1180 O O . ASN B 1 79 ? 108.931 35.315 -7.947 1.00 21.38 79 ASN W O 1
ATOM 1185 N N . VAL B 1 80 ? 108.630 34.602 -5.813 1.00 20.06 80 VAL W N 1
ATOM 1186 C CA . VAL B 1 80 ? 108.591 33.172 -6.131 1.00 19.37 80 VAL W CA 1
ATOM 1187 C C . VAL B 1 80 ? 107.354 32.556 -5.488 1.00 20.24 80 VAL W C 1
ATOM 1188 O O . VAL B 1 80 ? 107.094 32.786 -4.318 1.00 21.69 80 VAL W O 1
ATOM 1192 N N . PRO B 1 81 ? 106.604 31.751 -6.252 1.00 19.14 81 PRO W N 1
ATOM 1193 C CA . PRO B 1 81 ? 105.455 31.026 -5.717 1.00 22.42 81 PRO W CA 1
ATOM 1194 C C . PRO B 1 81 ? 105.909 29.979 -4.712 1.00 24.60 81 PRO W C 1
ATOM 1195 O O . PRO B 1 81 ? 107.022 29.434 -4.840 1.00 21.63 81 PRO W O 1
ATOM 1199 N N . ILE B 1 82 ? 105.055 29.700 -3.729 1.00 27.88 82 ILE W N 1
ATOM 1200 C CA . ILE B 1 82 ? 105.299 28.609 -2.790 1.00 27.40 82 ILE W CA 1
ATOM 1201 C C . ILE B 1 82 ? 104.243 27.558 -3.105 1.00 36.10 82 ILE W C 1
ATOM 1202 O O . ILE B 1 82 ? 103.054 27.817 -2.944 1.00 36.99 82 ILE W O 1
ATOM 1207 N N . SER B 1 83 ? 104.659 26.388 -3.588 1.00 28.90 83 SER W N 1
ATOM 1208 C CA . SER B 1 83 ? 103.687 25.368 -3.980 1.00 31.30 83 SER W CA 1
ATOM 1209 C C . SER B 1 83 ? 104.234 23.935 -3.936 1.00 35.86 83 SER W C 1
ATOM 1210 O O . SER B 1 83 ? 105.435 23.717 -4.112 1.00 26.53 83 SER W O 1
ATOM 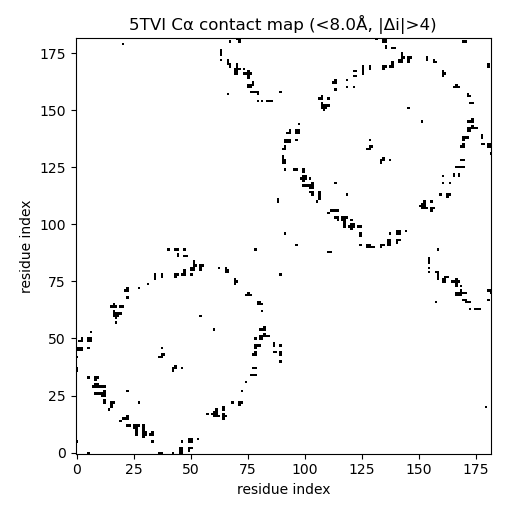1213 N N . ARG B 1 84 ? 103.331 22.976 -3.715 1.00 37.35 84 ARG W N 1
ATOM 1214 C CA . ARG B 1 84 ? 103.638 21.546 -3.722 1.00 36.65 84 ARG W CA 1
ATOM 1215 C C . ARG B 1 84 ? 103.597 20.978 -5.129 1.00 28.82 84 ARG W C 1
ATOM 1216 O O . ARG B 1 84 ? 104.160 19.919 -5.412 1.00 31.85 84 ARG W O 1
ATOM 1224 N N . THR B 1 85 ? 102.914 21.683 -6.014 1.00 25.90 85 THR W N 1
ATOM 1225 C CA . THR B 1 85 ? 102.505 21.113 -7.276 1.00 30.72 85 THR W CA 1
ATOM 1226 C C . THR B 1 85 ? 102.929 21.930 -8.480 1.00 30.23 85 THR W C 1
ATOM 1227 O O . THR B 1 85 ? 102.814 21.468 -9.611 1.00 33.24 85 THR W O 1
ATOM 1231 N N . ILE B 1 86 ? 103.424 23.143 -8.259 1.00 29.12 86 ILE W N 1
ATOM 1232 C CA . ILE B 1 86 ? 103.676 24.031 -9.395 1.00 24.62 86 ILE W CA 1
ATOM 1233 C C . ILE B 1 86 ? 104.748 23.482 -10.346 1.00 27.10 86 ILE W C 1
ATOM 1234 O O . ILE B 1 86 ? 105.731 22.885 -9.924 1.00 28.13 86 ILE W O 1
ATOM 1239 N N . ASN B 1 87 ? 104.541 23.678 -11.630 1.00 24.25 87 ASN W N 1
ATOM 1240 C CA . ASN B 1 87 ? 105.590 23.479 -12.607 1.00 28.74 87 ASN W CA 1
ATOM 1241 C C . ASN B 1 87 ? 106.485 24.725 -12.636 1.00 30.22 87 ASN W C 1
ATOM 1242 O O . ASN B 1 87 ? 106.109 25.763 -13.208 1.00 24.93 87 ASN W O 1
ATOM 1247 N N . CYS B 1 88 ? 107.674 24.617 -12.034 1.00 25.65 88 CYS W N 1
ATOM 1248 C CA . CYS B 1 88 ? 108.565 25.768 -11.933 1.00 20.14 88 CYS W CA 1
ATOM 1249 C C . CYS B 1 88 ? 109.044 26.342 -13.263 1.00 21.87 88 CYS W C 1
ATOM 1250 O O . CYS B 1 88 ? 109.589 27.450 -13.277 1.00 19.65 88 CYS W O 1
ATOM 1253 N N . ASP B 1 89 ? 108.844 25.6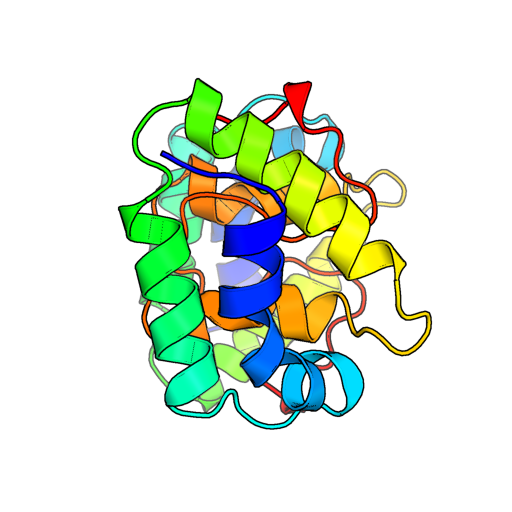25 -14.384 1.00 17.47 89 ASP W N 1
ATOM 1254 C CA . ASP B 1 89 ? 109.212 26.182 -15.690 1.00 20.32 89 ASP W CA 1
ATOM 1255 C C . ASP B 1 89 ? 108.249 27.317 -16.079 1.00 18.12 89 ASP W C 1
ATOM 1256 O O . ASP B 1 89 ? 108.530 28.091 -16.992 1.00 22.67 89 ASP W O 1
ATOM 1261 N N . THR B 1 90 ? 107.121 27.403 -15.398 1.00 22.44 90 THR W N 1
ATOM 1262 C CA . THR B 1 90 ? 106.117 28.407 -15.750 1.00 27.37 90 THR W CA 1
ATOM 1263 C C . THR B 1 90 ? 106.324 29.741 -15.026 1.00 31.48 90 THR W C 1
ATOM 1264 O O . THR B 1 90 ? 105.612 30.710 -15.301 1.00 30.52 90 THR W O 1
ATOM 1268 N N . ILE B 1 91 ? 107.282 29.806 -14.105 1.00 27.32 91 ILE W N 1
ATOM 1269 C CA . ILE B 1 91 ? 107.394 31.023 -13.310 1.00 30.26 91 ILE W CA 1
ATOM 1270 C C . ILE B 1 91 ? 108.247 32.066 -14.011 1.00 32.32 91 ILE W C 1
ATOM 1271 O O . ILE B 1 91 ? 108.985 31.765 -14.940 1.00 36.53 91 ILE W O 1
ATOM 1276 N N . SER B 1 92 ? 108.114 33.300 -13.548 1.00 33.97 92 SER W N 1
ATOM 1277 C CA . SER B 1 92 ? 108.716 34.458 -14.182 1.00 32.88 92 SER W CA 1
ATOM 1278 C C . SER B 1 92 ? 109.943 34.903 -13.394 1.00 33.43 92 SER W C 1
ATOM 1279 O O . SER B 1 92 ? 110.025 34.701 -12.175 1.00 25.10 92 SER W O 1
#